Protein AF-V3Z375-F1 (afdb_monomer)

Nearest PDB structures (foldseek):
  8jkq-assembly1_D  TM=9.666E-01  e=2.392E-12  Homo sapiens
  8jkq-assembly1_G  TM=9.431E-01  e=6.831E-12  Homo sapiens
  8jko-assembly1_D  TM=9.294E-01  e=8.221E-12  Homo sapiens
  2o6g-assembly1_H  TM=9.293E-01  e=1.099E-10  Homo sapiens
  2o6g-assembly1_E  TM=9.174E-01  e=7.006E-10  Homo sapiens

pLDDT: mean 92.09, std 6.12, range [54.25, 97.94]

Structure (mmCIF, N/CA/C/O backbone):
data_AF-V3Z375-F1
#
_entry.id   AF-V3Z375-F1
#
loop_
_atom_site.group_PDB
_atom_site.id
_atom_site.type_symbol
_atom_site.label_atom_id
_atom_site.label_alt_id
_atom_site.label_comp_id
_atom_site.label_asym_id
_atom_site.label_entity_id
_atom_site.label_seq_id
_atom_site.pdbx_PDB_ins_code
_atom_site.Cartn_x
_atom_site.Cartn_y
_atom_site.Cartn_z
_atom_site.occupancy
_atom_site.B_iso_or_equiv
_atom_site.auth_seq_id
_atom_site.auth_comp_id
_atom_site.auth_asym_id
_atom_site.auth_atom_id
_atom_site.pdbx_PDB_model_num
ATOM 1 N N . ARG A 1 1 ? 6.947 10.425 -8.676 1.00 83.88 1 ARG A N 1
ATOM 2 C CA . ARG A 1 1 ? 7.118 9.174 -7.877 1.00 83.88 1 ARG A CA 1
ATOM 3 C C . ARG A 1 1 ? 6.989 7.982 -8.827 1.00 83.88 1 ARG A C 1
ATOM 5 O O . ARG A 1 1 ? 6.100 8.026 -9.663 1.00 83.88 1 ARG A O 1
ATOM 12 N N . PHE A 1 2 ? 7.837 6.951 -8.716 1.00 91.38 2 PHE A N 1
ATOM 13 C CA . PHE A 1 2 ? 7.941 5.880 -9.729 1.00 91.38 2 PHE A CA 1
ATOM 14 C C . PHE A 1 2 ? 6.674 5.025 -9.873 1.00 91.38 2 PHE A C 1
ATOM 16 O O . PHE A 1 2 ? 6.179 4.872 -10.980 1.00 91.38 2 PHE A O 1
ATOM 23 N N . ARG A 1 3 ? 6.116 4.504 -8.770 1.00 91.31 3 ARG A N 1
ATOM 24 C CA . ARG A 1 3 ? 4.965 3.587 -8.827 1.00 91.31 3 ARG A CA 1
ATOM 25 C C . ARG A 1 3 ? 3.721 4.201 -9.488 1.00 91.31 3 ARG A C 1
ATOM 27 O O . ARG A 1 3 ? 3.284 3.623 -10.473 1.00 91.31 3 ARG A O 1
ATOM 34 N N . PRO A 1 4 ? 3.195 5.369 -9.058 1.00 93.50 4 PRO A N 1
ATOM 35 C CA . PRO A 1 4 ? 2.045 5.981 -9.732 1.00 93.50 4 PRO A CA 1
ATOM 36 C C . PRO A 1 4 ? 2.300 6.263 -11.216 1.00 93.50 4 PRO A C 1
ATOM 38 O O . PRO A 1 4 ? 1.414 6.079 -12.043 1.00 93.50 4 PRO A O 1
ATOM 41 N N . TRP A 1 5 ? 3.528 6.671 -11.553 1.00 95.88 5 TRP A N 1
ATOM 42 C CA . TRP A 1 5 ? 3.928 6.892 -12.936 1.00 95.88 5 TRP A CA 1
ATOM 43 C C . TRP A 1 5 ? 3.887 5.589 -13.745 1.00 95.88 5 TRP A C 1
ATOM 45 O O . TRP A 1 5 ? 3.260 5.557 -14.797 1.00 95.88 5 TRP A O 1
ATOM 55 N N . LEU A 1 6 ? 4.477 4.500 -13.243 1.00 96.00 6 LEU A N 1
ATOM 56 C CA . LEU A 1 6 ? 4.504 3.225 -13.960 1.00 96.00 6 LEU A CA 1
ATOM 57 C C . LEU A 1 6 ? 3.099 2.621 -14.080 1.00 96.00 6 LEU A C 1
ATOM 59 O O . LEU A 1 6 ? 2.738 2.178 -15.161 1.00 96.00 6 LEU A O 1
ATOM 63 N N . THR A 1 7 ? 2.286 2.677 -13.020 1.00 95.25 7 THR A N 1
ATOM 64 C CA . THR A 1 7 ? 0.869 2.274 -13.057 1.00 95.25 7 THR A CA 1
ATOM 65 C C . THR A 1 7 ? 0.124 2.996 -14.178 1.00 95.25 7 THR A C 1
ATOM 67 O O . THR A 1 7 ? -0.499 2.343 -15.006 1.00 95.25 7 THR A O 1
ATOM 70 N N . ASN A 1 8 ? 0.263 4.322 -14.276 1.00 96.94 8 ASN A N 1
ATOM 71 C CA . ASN A 1 8 ? -0.366 5.094 -15.347 1.00 96.94 8 ASN A CA 1
ATOM 72 C C . ASN A 1 8 ? 0.140 4.697 -16.746 1.00 96.94 8 ASN A C 1
ATOM 74 O O . ASN A 1 8 ? -0.646 4.642 -17.688 1.00 96.94 8 ASN A O 1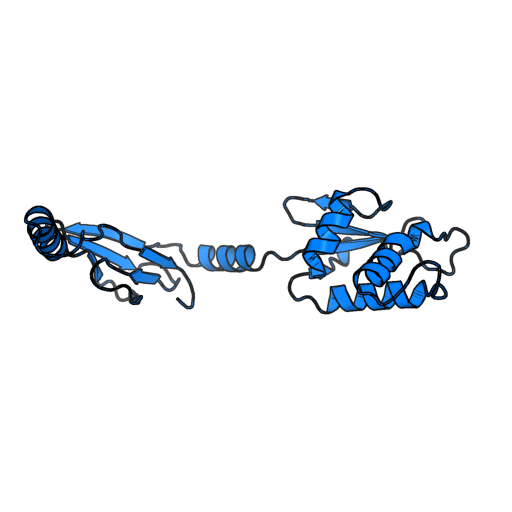
ATOM 78 N N . LYS A 1 9 ? 1.437 4.396 -16.896 1.00 96.94 9 LYS A N 1
ATOM 79 C CA . LYS A 1 9 ? 2.001 3.962 -18.183 1.00 96.94 9 LYS A CA 1
ATOM 80 C C . LYS A 1 9 ? 1.474 2.589 -18.603 1.00 96.94 9 LYS A C 1
ATOM 82 O O . LYS A 1 9 ? 1.122 2.442 -19.769 1.00 96.94 9 LYS A O 1
ATOM 87 N N . ILE A 1 10 ? 1.353 1.642 -17.672 1.00 97.25 10 ILE A N 1
ATOM 88 C CA . ILE A 1 10 ? 0.737 0.331 -17.932 1.00 97.25 10 ILE A CA 1
ATOM 89 C C . ILE A 1 10 ? -0.745 0.515 -18.307 1.00 97.25 10 ILE A C 1
ATOM 91 O O . ILE A 1 10 ? -1.190 -0.012 -19.319 1.00 97.25 10 ILE A O 1
ATOM 95 N N . ASP A 1 11 ? -1.485 1.337 -17.555 1.00 96.81 11 ASP A N 1
ATOM 96 C CA . ASP A 1 11 ? -2.915 1.607 -17.792 1.00 96.81 11 ASP A CA 1
ATOM 97 C C . ASP A 1 11 ? -3.196 2.298 -19.125 1.00 96.81 11 ASP A C 1
ATOM 99 O O . ASP A 1 11 ? -4.277 2.157 -19.687 1.00 96.81 11 ASP A O 1
ATOM 103 N N . SER A 1 12 ? -2.228 3.057 -19.638 1.00 96.00 12 SER A N 1
ATOM 104 C CA . SER A 1 12 ? -2.387 3.769 -20.902 1.00 96.00 12 SER A CA 1
ATOM 105 C C . SER A 1 12 ? -2.426 2.849 -22.124 1.00 96.00 12 SER A C 1
ATOM 107 O O . SER A 1 12 ? -2.855 3.300 -23.183 1.00 96.00 12 SER A O 1
ATOM 109 N N . CYS A 1 13 ? -1.922 1.613 -22.010 1.00 92.69 13 CYS A N 1
ATOM 110 C CA . CYS A 1 13 ? -1.745 0.675 -23.125 1.00 92.69 13 CYS A CA 1
ATOM 111 C C . CYS A 1 13 ? -0.983 1.264 -24.336 1.00 92.69 13 CYS A C 1
ATOM 113 O O . CYS A 1 13 ? -1.105 0.771 -25.453 1.00 92.69 13 CYS A O 1
ATOM 115 N N . ARG A 1 14 ? -0.188 2.331 -24.142 1.00 92.56 14 ARG A N 1
ATOM 116 C CA . ARG A 1 14 ? 0.549 3.026 -25.221 1.00 92.56 14 ARG A CA 1
ATOM 117 C C . ARG A 1 14 ? 1.921 2.429 -25.524 1.00 92.56 14 ARG A C 1
ATOM 119 O O . ARG A 1 14 ? 2.570 2.848 -26.477 1.00 92.56 14 ARG A O 1
ATOM 126 N N . PHE A 1 15 ? 2.391 1.509 -24.690 1.00 93.44 15 PHE A N 1
ATOM 127 C CA . PHE A 1 15 ? 3.726 0.929 -24.783 1.00 93.44 15 PHE A CA 1
ATOM 128 C C . PHE A 1 15 ? 3.574 -0.561 -25.091 1.00 93.44 15 PHE A C 1
ATOM 130 O O . PHE A 1 15 ? 3.170 -1.303 -24.194 1.00 93.44 15 PHE A O 1
ATOM 137 N N . PRO A 1 16 ? 3.866 -1.005 -26.328 1.00 92.19 16 PRO A N 1
ATOM 138 C CA . PRO A 1 16 ? 3.700 -2.400 -26.720 1.00 92.19 16 PRO A CA 1
ATOM 139 C C . PRO A 1 16 ? 4.382 -3.357 -25.738 1.00 92.19 16 PRO A C 1
ATOM 141 O O . PRO A 1 16 ? 5.547 -3.164 -25.388 1.00 92.19 16 PRO A O 1
ATOM 144 N N . GLY A 1 17 ? 3.634 -4.352 -25.258 1.00 93.38 17 GLY A N 1
ATOM 145 C CA . GLY A 1 17 ? 4.093 -5.364 -24.305 1.00 93.38 17 GLY A CA 1
ATOM 146 C C . GLY A 1 17 ? 4.270 -4.893 -22.855 1.00 93.38 17 GLY A C 1
ATOM 147 O O . GLY A 1 17 ? 4.623 -5.712 -22.007 1.00 93.38 17 GLY A O 1
ATOM 148 N N . VAL A 1 18 ? 4.036 -3.613 -22.534 1.00 96.88 18 VAL A N 1
ATOM 149 C CA . VAL A 1 18 ? 3.931 -3.135 -21.144 1.00 96.88 18 VAL A CA 1
ATOM 150 C C . VAL A 1 18 ? 2.469 -3.190 -20.720 1.00 96.88 18 VAL A C 1
ATOM 152 O O . VAL A 1 18 ? 1.681 -2.309 -21.056 1.00 96.88 18 VAL A O 1
ATOM 155 N N . GLU A 1 19 ? 2.109 -4.208 -19.951 1.00 97.25 19 GLU A N 1
ATOM 156 C CA . GLU A 1 19 ? 0.707 -4.495 -19.638 1.00 97.25 19 GLU A CA 1
ATOM 157 C C . GLU A 1 19 ? 0.546 -5.255 -18.320 1.00 97.25 19 GLU A C 1
ATOM 159 O O . GLU A 1 19 ? 1.496 -5.843 -17.787 1.00 97.25 19 GLU A O 1
ATOM 164 N N . TRP A 1 20 ? -0.683 -5.258 -17.804 1.00 97.62 20 TRP A N 1
ATOM 165 C CA . TRP A 1 20 ? -1.078 -6.121 -16.698 1.00 97.62 20 TRP A CA 1
ATOM 166 C C . TRP A 1 20 ? -1.198 -7.565 -17.175 1.00 97.62 20 TRP A C 1
ATOM 168 O O . TRP A 1 20 ? -1.894 -7.839 -18.144 1.00 97.62 20 TRP A O 1
ATOM 178 N N . ILE A 1 21 ? -0.561 -8.483 -16.451 1.00 97.19 21 ILE A N 1
ATOM 179 C CA . ILE A 1 21 ? -0.833 -9.922 -16.565 1.00 97.19 21 ILE A CA 1
ATOM 180 C C . ILE A 1 21 ? -2.043 -10.274 -15.696 1.00 97.19 21 ILE A C 1
ATOM 182 O O . ILE A 1 21 ? -2.897 -11.051 -16.100 1.00 97.19 21 ILE A O 1
ATOM 186 N N . ASP A 1 22 ? -2.102 -9.703 -14.491 1.00 95.25 22 ASP A N 1
ATOM 187 C CA . ASP A 1 22 ? -3.192 -9.901 -13.541 1.00 95.25 22 ASP A CA 1
ATOM 188 C C . ASP A 1 22 ? -3.375 -8.609 -12.740 1.00 95.25 22 ASP A C 1
ATOM 190 O O . ASP A 1 22 ? -2.501 -8.208 -11.959 1.00 95.25 22 ASP A O 1
ATOM 194 N N . ARG A 1 23 ? -4.497 -7.922 -12.970 1.00 91.69 23 ARG A N 1
ATOM 195 C CA . ARG A 1 23 ? -4.763 -6.625 -12.344 1.00 91.69 23 ARG A CA 1
ATOM 196 C C . ARG A 1 23 ? -5.054 -6.760 -10.850 1.00 91.69 23 ARG A C 1
ATOM 198 O O . ARG A 1 23 ? -4.606 -5.910 -10.079 1.00 91.69 23 ARG A O 1
ATOM 205 N N . ASP A 1 24 ? -5.708 -7.839 -10.437 1.00 87.81 24 ASP A N 1
ATOM 206 C CA . ASP A 1 24 ? -6.100 -8.080 -9.046 1.00 87.81 24 ASP A CA 1
ATOM 207 C C . ASP A 1 24 ? -4.879 -8.422 -8.187 1.00 87.81 24 ASP A C 1
ATOM 209 O O . ASP A 1 24 ? -4.689 -7.900 -7.082 1.00 87.81 24 ASP A O 1
ATOM 213 N N . LEU A 1 25 ? -3.965 -9.226 -8.733 1.00 89.69 25 LEU A N 1
ATOM 214 C CA . LEU A 1 25 ? -2.691 -9.554 -8.094 1.00 89.69 25 LEU A CA 1
ATOM 215 C C . LEU A 1 25 ? -1.611 -8.481 -8.292 1.00 89.69 25 LEU A C 1
ATOM 217 O O . LEU A 1 25 ? -0.508 -8.626 -7.752 1.00 89.69 25 LEU A O 1
ATOM 221 N N . ASN A 1 26 ? -1.925 -7.398 -9.011 1.00 93.94 26 ASN A N 1
ATOM 222 C CA . ASN A 1 26 ? -1.007 -6.326 -9.393 1.00 93.94 26 ASN A CA 1
ATOM 223 C C . ASN A 1 26 ? 0.269 -6.839 -10.090 1.00 93.94 26 ASN A C 1
ATOM 225 O O . ASN A 1 26 ? 1.374 -6.353 -9.819 1.00 93.94 26 ASN A O 1
ATOM 229 N N . ILE A 1 27 ? 0.119 -7.837 -10.960 1.00 96.44 27 ILE A N 1
ATOM 230 C CA . ILE A 1 27 ? 1.200 -8.442 -11.739 1.00 96.44 27 ILE A CA 1
ATOM 231 C C . ILE A 1 27 ? 1.197 -7.833 -13.137 1.00 96.44 27 ILE A C 1
ATOM 233 O O . ILE A 1 27 ? 0.168 -7.789 -13.807 1.00 96.44 27 ILE A O 1
ATOM 237 N N . PHE A 1 28 ? 2.359 -7.391 -13.595 1.00 97.62 28 PHE A N 1
ATOM 238 C CA . PHE A 1 28 ? 2.543 -6.760 -14.897 1.00 97.62 28 PHE A CA 1
ATOM 239 C C . PHE A 1 28 ? 3.850 -7.223 -15.537 1.00 97.62 28 PHE A C 1
ATOM 241 O O . PHE A 1 28 ? 4.751 -7.716 -14.852 1.00 97.62 28 PHE A O 1
ATOM 248 N N . ARG A 1 29 ? 3.965 -7.054 -16.854 1.00 97.62 29 ARG A N 1
ATOM 249 C CA . ARG A 1 29 ? 5.193 -7.334 -17.605 1.00 97.62 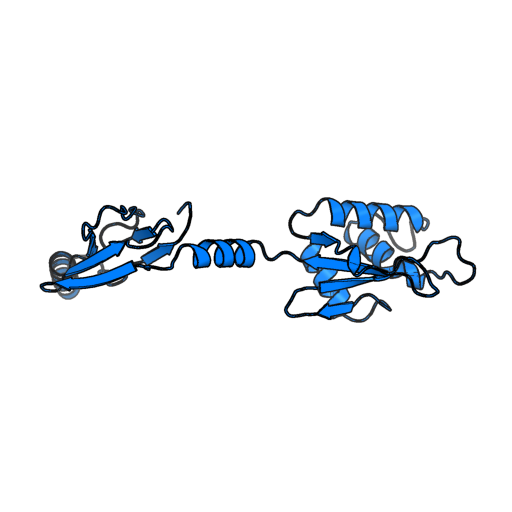29 ARG A CA 1
ATOM 250 C C . ARG A 1 29 ? 5.759 -6.083 -18.261 1.00 97.62 29 ARG A C 1
ATOM 252 O O . ARG A 1 29 ? 5.042 -5.120 -18.515 1.00 97.62 29 ARG A O 1
ATOM 259 N N . ILE A 1 30 ? 7.066 -6.105 -18.508 1.00 97.25 30 ILE A N 1
ATOM 260 C CA . ILE A 1 30 ? 7.793 -5.068 -19.244 1.00 97.25 30 ILE A CA 1
ATOM 261 C C . ILE A 1 30 ? 8.701 -5.755 -20.274 1.00 97.25 30 ILE A C 1
ATOM 263 O O . ILE A 1 30 ? 9.487 -6.624 -19.875 1.00 97.25 30 ILE A O 1
ATOM 267 N N . PRO A 1 31 ? 8.669 -5.360 -21.561 1.00 95.94 31 PRO A N 1
ATOM 268 C CA . PRO A 1 31 ? 9.590 -5.873 -22.567 1.00 95.94 31 PRO A CA 1
ATOM 269 C C . PRO A 1 31 ? 11.043 -5.602 -22.179 1.00 95.94 31 PRO A C 1
ATOM 271 O O . PRO A 1 31 ? 11.393 -4.530 -21.681 1.00 95.94 31 PRO A O 1
ATOM 274 N N . TRP A 1 32 ? 11.917 -6.575 -22.416 1.00 95.19 32 TRP A N 1
ATOM 275 C CA . TRP A 1 32 ? 13.312 -6.531 -21.986 1.00 95.19 32 TRP A CA 1
ATOM 276 C C . TRP A 1 32 ? 14.322 -6.788 -23.107 1.00 95.19 32 TRP A C 1
ATOM 278 O O . TRP A 1 32 ? 15.462 -7.168 -22.828 1.00 95.19 32 TRP A O 1
ATOM 288 N N . LYS A 1 33 ? 13.953 -6.489 -24.359 1.00 93.81 33 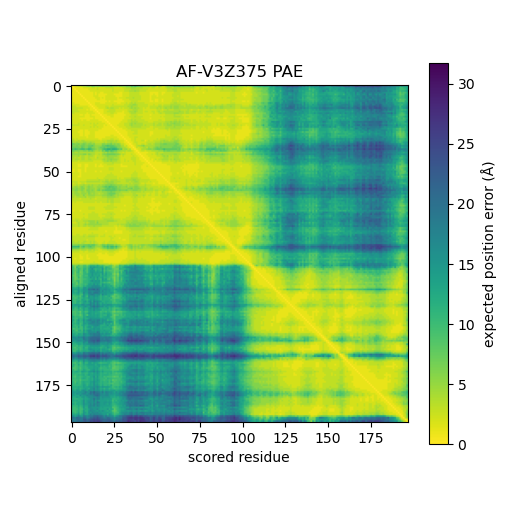LYS A N 1
ATOM 289 C CA . LYS A 1 33 ? 14.785 -6.700 -25.557 1.00 93.81 33 LYS A CA 1
ATOM 290 C C . LYS A 1 33 ? 16.188 -6.099 -25.430 1.00 93.81 33 LYS A C 1
ATOM 292 O O . LYS A 1 33 ? 16.378 -5.013 -24.868 1.00 93.81 33 LYS A O 1
ATOM 297 N N . HIS A 1 34 ? 17.187 -6.840 -25.901 1.00 89.69 34 HIS A N 1
ATOM 298 C CA . HIS A 1 34 ? 18.581 -6.401 -25.923 1.00 89.69 34 HIS A CA 1
ATOM 299 C C . HIS A 1 34 ? 18.816 -5.466 -27.112 1.00 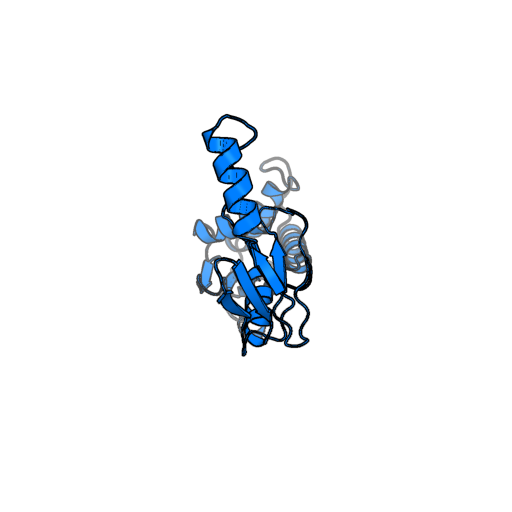89.69 34 HIS A C 1
ATOM 301 O O . HIS A 1 34 ? 18.394 -5.772 -28.220 1.00 89.69 34 HIS A O 1
ATOM 307 N N . GLY A 1 35 ? 19.515 -4.349 -26.877 1.00 87.38 35 GLY A N 1
ATOM 308 C CA . GLY A 1 35 ? 19.785 -3.333 -27.906 1.00 87.38 35 GLY A CA 1
ATOM 309 C C . GLY A 1 35 ? 20.675 -3.802 -29.059 1.00 87.38 35 GLY A C 1
ATOM 310 O O . GLY A 1 35 ? 20.727 -3.137 -30.079 1.00 87.38 35 GLY A O 1
ATOM 311 N N . GLY A 1 36 ? 21.372 -4.931 -28.897 1.00 86.19 36 GLY A N 1
ATOM 312 C CA . GLY A 1 36 ? 22.208 -5.527 -29.942 1.00 86.19 36 GLY A CA 1
ATOM 313 C C . GLY A 1 36 ? 21.490 -6.532 -30.848 1.00 86.19 36 GLY A C 1
ATOM 314 O O . GLY A 1 36 ? 22.145 -7.110 -31.706 1.00 86.19 36 GLY A O 1
ATOM 315 N N . LYS A 1 37 ? 20.187 -6.798 -30.655 1.00 85.81 37 LYS A N 1
ATOM 316 C CA . LYS A 1 37 ? 19.433 -7.680 -31.563 1.00 85.81 37 LYS A CA 1
ATOM 317 C C . LYS A 1 37 ? 19.134 -6.959 -32.885 1.00 85.81 37 LYS A C 1
ATOM 319 O O . LYS A 1 37 ? 18.838 -5.769 -32.874 1.00 85.81 37 LYS A O 1
ATOM 324 N N . GLN A 1 38 ? 19.172 -7.688 -34.004 1.00 85.56 38 GLN A N 1
ATOM 325 C CA . GLN A 1 38 ? 18.947 -7.141 -35.352 1.00 85.56 38 GLN A CA 1
ATOM 326 C C . GLN A 1 38 ? 17.551 -6.519 -35.524 1.00 85.56 38 GLN A C 1
ATOM 328 O O . GLN A 1 38 ? 17.388 -5.545 -36.249 1.00 85.56 38 GLN A O 1
ATOM 333 N N . ASP A 1 39 ? 16.556 -7.061 -34.830 1.00 88.06 39 ASP A N 1
ATOM 334 C CA . ASP A 1 39 ? 15.156 -6.635 -34.844 1.00 88.06 39 ASP A CA 1
ATOM 335 C C . ASP A 1 39 ? 14.812 -5.677 -33.683 1.00 88.06 39 ASP A C 1
ATOM 337 O O . ASP A 1 39 ? 13.655 -5.561 -33.256 1.00 88.06 39 ASP A O 1
ATOM 341 N N . TRP A 1 40 ? 15.824 -5.029 -33.103 1.00 91.25 40 TRP A N 1
ATOM 342 C CA . TRP A 1 40 ? 15.625 -3.997 -32.096 1.00 91.25 40 TRP A CA 1
ATOM 343 C C . TRP A 1 40 ? 15.196 -2.677 -32.744 1.00 91.25 40 TRP A C 1
ATOM 345 O O . TRP A 1 40 ? 15.742 -2.248 -33.757 1.00 91.25 40 TRP A O 1
ATOM 355 N N . SER A 1 41 ? 14.248 -1.992 -32.109 1.00 90.50 41 SER A N 1
ATOM 356 C CA . SER A 1 41 ? 13.821 -0.642 -32.471 1.00 90.50 41 SER A CA 1
ATOM 357 C C . SER A 1 41 ? 13.657 0.242 -31.233 1.00 90.50 41 SER A C 1
ATOM 359 O O . SER A 1 41 ? 13.551 -0.235 -30.097 1.00 90.50 41 SER A O 1
ATOM 361 N N . GLU A 1 42 ? 13.556 1.556 -31.448 1.00 89.62 42 GLU A N 1
ATOM 362 C CA . GLU A 1 42 ? 13.306 2.524 -30.373 1.00 89.62 42 GLU A CA 1
ATOM 363 C C . GLU A 1 42 ? 12.023 2.224 -29.582 1.00 89.62 42 GLU A C 1
ATOM 365 O O . GLU A 1 42 ? 11.960 2.484 -28.376 1.00 89.62 42 GLU A O 1
ATOM 370 N N . GLN A 1 43 ? 11.018 1.615 -30.227 1.00 89.06 43 GLN A N 1
ATOM 371 C CA . GLN A 1 43 ? 9.764 1.223 -29.580 1.00 89.06 43 GLN A CA 1
ATOM 372 C C . GLN A 1 43 ? 10.007 0.266 -28.408 1.00 89.06 43 GLN A C 1
ATOM 374 O O . GLN A 1 43 ? 9.365 0.397 -27.366 1.00 89.06 43 GLN A O 1
ATOM 379 N N . ASN A 1 44 ? 11.005 -0.622 -28.513 1.00 89.38 44 ASN A N 1
ATOM 380 C CA . ASN A 1 44 ? 11.357 -1.559 -27.442 1.00 89.38 44 ASN A CA 1
ATOM 381 C C . ASN A 1 44 ? 11.905 -0.868 -26.186 1.00 89.38 44 ASN A C 1
ATOM 383 O O . ASN A 1 44 ? 12.003 -1.495 -25.132 1.00 89.38 44 ASN A O 1
ATOM 387 N N . SER A 1 45 ? 12.297 0.403 -26.292 1.00 92.69 45 SER A N 1
ATOM 388 C CA . SER A 1 45 ? 12.927 1.158 -25.208 1.00 92.69 45 SER A CA 1
ATOM 389 C C . SER A 1 45 ? 12.149 2.413 -24.808 1.00 92.69 45 SER A C 1
ATOM 391 O O . SER A 1 45 ? 12.603 3.177 -23.950 1.00 92.69 45 SER A O 1
ATOM 393 N N . LEU A 1 46 ? 10.965 2.626 -25.390 1.00 94.25 46 LEU A N 1
ATOM 394 C CA . LEU A 1 46 ? 10.200 3.859 -25.237 1.00 94.25 46 LEU A CA 1
ATOM 395 C C . LEU A 1 46 ? 9.813 4.135 -23.777 1.00 94.25 46 LEU A C 1
ATOM 397 O O . LEU A 1 46 ? 9.951 5.263 -23.312 1.00 94.25 46 LEU A O 1
ATOM 401 N N . ILE A 1 47 ? 9.425 3.112 -23.009 1.00 96.19 47 ILE A N 1
ATOM 402 C CA . ILE A 1 47 ? 9.094 3.302 -21.589 1.00 96.19 47 ILE A CA 1
ATOM 403 C C . ILE A 1 47 ? 10.304 3.735 -20.743 1.00 96.19 47 ILE A C 1
ATOM 405 O O . ILE A 1 47 ? 10.160 4.501 -19.788 1.00 96.19 47 ILE A O 1
ATOM 409 N N . PHE A 1 48 ? 11.515 3.303 -21.110 1.00 96.75 48 PHE A N 1
ATOM 410 C CA . PHE A 1 48 ? 12.740 3.722 -20.428 1.00 96.75 48 PHE A CA 1
ATOM 411 C C . PHE A 1 48 ? 13.063 5.188 -20.731 1.00 96.75 48 PHE A C 1
ATOM 413 O O . PHE A 1 48 ? 13.421 5.937 -19.819 1.00 96.75 48 PHE A O 1
ATOM 420 N N . LYS A 1 49 ? 12.873 5.614 -21.987 1.00 95.88 49 LYS A N 1
ATOM 421 C CA . LYS A 1 49 ? 12.975 7.021 -22.399 1.00 95.88 49 LYS A CA 1
ATOM 422 C C . LYS A 1 49 ? 11.964 7.894 -21.656 1.00 95.88 49 LYS A C 1
ATOM 424 O O . LYS A 1 49 ? 12.344 8.912 -21.089 1.00 95.88 49 LYS A O 1
ATOM 429 N N . GLU A 1 50 ? 10.704 7.473 -21.582 1.00 96.81 50 GLU A N 1
ATOM 430 C CA . GLU A 1 50 ? 9.652 8.200 -20.859 1.00 96.81 50 GLU A CA 1
ATOM 431 C C . GLU A 1 50 ? 9.982 8.392 -19.376 1.00 96.81 50 GLU A C 1
ATOM 433 O O . GLU A 1 50 ? 9.693 9.442 -18.801 1.00 96.81 50 GLU A O 1
ATOM 438 N N . TRP A 1 51 ? 10.617 7.402 -18.743 1.00 96.44 51 TRP A N 1
ATOM 439 C CA . TRP A 1 51 ? 11.090 7.545 -17.368 1.00 96.44 51 TRP A CA 1
ATOM 440 C C . TRP A 1 51 ? 12.222 8.574 -17.251 1.00 96.44 51 TRP A C 1
ATOM 442 O O . TRP A 1 51 ? 12.253 9.370 -16.307 1.00 96.44 51 TRP A O 1
ATOM 452 N N . ALA A 1 52 ? 13.145 8.596 -18.215 1.00 96.62 52 ALA A N 1
ATOM 453 C CA . ALA A 1 52 ? 14.219 9.585 -18.258 1.00 96.62 52 ALA A CA 1
ATOM 454 C C . ALA A 1 52 ? 13.674 11.013 -18.429 1.00 96.62 52 ALA A C 1
ATOM 456 O O . ALA A 1 52 ? 14.113 11.913 -17.712 1.00 96.62 52 ALA A O 1
ATOM 457 N N . VAL A 1 53 ? 12.665 11.202 -19.288 1.00 96.00 53 VAL A N 1
ATOM 458 C CA . VAL A 1 53 ? 11.944 12.481 -19.433 1.00 96.00 53 VAL A CA 1
ATOM 459 C C . VAL A 1 53 ? 11.239 12.854 -18.129 1.00 96.00 53 VAL A C 1
ATOM 461 O O . VAL A 1 53 ? 11.442 13.946 -17.609 1.00 96.00 53 VAL A O 1
ATOM 464 N N . HIS A 1 54 ? 10.463 11.934 -17.544 1.00 95.31 54 HIS A N 1
ATOM 465 C CA . HIS A 1 54 ? 9.702 12.194 -16.316 1.00 95.31 54 HIS A CA 1
ATOM 466 C C . HIS A 1 54 ? 10.589 12.584 -15.125 1.00 95.31 54 HIS A C 1
ATOM 468 O O . HIS A 1 54 ? 10.166 13.333 -14.248 1.00 95.31 54 HIS A O 1
ATOM 474 N N . THR A 1 55 ? 11.820 12.075 -15.078 1.00 94.88 55 THR A N 1
ATOM 475 C CA . THR A 1 55 ? 12.795 12.406 -14.027 1.00 94.88 55 THR A CA 1
ATOM 476 C C . THR A 1 55 ? 13.652 13.632 -14.338 1.00 94.88 55 THR A C 1
ATOM 478 O O . THR A 1 55 ? 14.534 13.957 -13.544 1.00 94.88 55 THR A O 1
ATOM 481 N N . GLY A 1 56 ? 13.433 14.294 -15.479 1.00 94.12 56 GLY A N 1
ATOM 482 C CA . GLY A 1 56 ? 14.233 15.436 -15.929 1.00 94.12 56 GLY A CA 1
ATOM 483 C C . GLY A 1 56 ? 15.672 15.073 -16.309 1.00 94.12 56 GLY A C 1
ATOM 484 O O . GLY A 1 56 ? 16.528 15.945 -16.396 1.00 94.12 56 GLY A O 1
ATOM 485 N N . ARG A 1 57 ? 15.967 13.782 -16.511 1.00 93.50 57 ARG A N 1
ATOM 486 C CA . ARG A 1 57 ? 17.300 13.274 -16.880 1.00 93.50 57 ARG A CA 1
ATOM 487 C C . ARG A 1 57 ? 17.533 13.240 -18.390 1.00 93.50 57 ARG A C 1
ATOM 489 O O . ARG A 1 57 ? 18.625 12.871 -18.812 1.00 93.50 57 ARG A O 1
ATOM 496 N N . PHE A 1 58 ? 16.517 13.577 -19.178 1.00 96.38 58 PHE A N 1
ATOM 497 C CA . PHE A 1 58 ? 16.590 13.685 -20.628 1.00 96.38 58 PHE A CA 1
ATOM 498 C C . PHE A 1 58 ? 15.621 14.760 -21.128 1.00 96.38 58 PHE A C 1
ATOM 500 O O . PHE A 1 58 ? 14.435 14.727 -20.794 1.00 96.38 58 PHE A O 1
ATOM 507 N N . ARG A 1 59 ? 16.120 15.688 -21.947 1.00 93.31 59 ARG A N 1
ATOM 508 C CA . ARG A 1 59 ? 15.350 16.733 -22.629 1.00 93.31 59 ARG A CA 1
ATOM 509 C C . ARG A 1 59 ? 15.259 16.411 -24.115 1.00 93.31 59 ARG A C 1
ATOM 511 O O . ARG A 1 59 ? 16.265 16.374 -24.826 1.00 93.31 59 ARG A O 1
ATOM 518 N N . GLN A 1 60 ? 14.037 16.186 -24.586 1.00 90.94 60 GLN A N 1
ATOM 519 C CA . GLN A 1 60 ? 13.779 15.845 -25.980 1.00 90.94 60 GLN A CA 1
ATOM 520 C C . GLN A 1 60 ? 14.182 16.996 -26.911 1.00 90.94 60 GLN A C 1
ATOM 522 O O . GLN A 1 60 ? 13.866 18.150 -26.644 1.00 90.94 60 GLN A O 1
ATOM 527 N N . GLY A 1 61 ? 14.894 16.669 -27.992 1.00 90.31 61 GLY A N 1
ATOM 528 C CA . GLY A 1 61 ? 15.390 17.651 -28.962 1.00 90.31 61 GLY A CA 1
ATOM 529 C C . GLY A 1 61 ? 16.640 18.420 -28.519 1.00 90.31 61 GLY A C 1
ATOM 530 O O . GLY A 1 61 ? 17.186 19.165 -29.323 1.00 90.31 61 GLY A O 1
ATOM 531 N N . VAL A 1 62 ? 17.112 18.226 -27.280 1.00 94.06 62 VAL A N 1
ATOM 532 C CA . VAL A 1 62 ? 18.312 18.891 -26.744 1.00 94.06 62 VAL A CA 1
ATOM 533 C C . VAL A 1 62 ? 19.418 17.880 -26.464 1.00 94.06 62 VAL A C 1
ATOM 535 O O . VAL A 1 62 ? 20.542 18.039 -26.930 1.00 94.06 62 VAL A O 1
ATOM 538 N N . ASP A 1 63 ? 19.108 16.831 -25.703 1.00 94.38 63 ASP A N 1
ATOM 539 C CA . ASP A 1 63 ? 20.103 15.849 -25.282 1.00 94.38 63 ASP A CA 1
ATOM 540 C C . ASP A 1 63 ? 20.205 14.695 -26.304 1.00 94.38 63 ASP A C 1
ATOM 542 O O . ASP A 1 63 ? 19.232 14.335 -26.973 1.00 94.38 63 ASP A O 1
ATOM 546 N N . LYS A 1 64 ? 21.382 14.062 -26.404 1.00 94.25 64 LYS A N 1
ATOM 547 C CA . LYS A 1 64 ? 21.577 12.845 -27.212 1.00 94.25 64 LYS A CA 1
ATOM 548 C C . LYS A 1 64 ? 20.926 11.636 -26.530 1.00 94.25 64 LYS A C 1
ATOM 550 O O . LYS A 1 64 ? 20.993 11.494 -25.309 1.00 94.25 64 LYS A O 1
ATOM 555 N N . ALA A 1 65 ? 20.320 10.746 -27.317 1.00 93.56 65 ALA A N 1
ATOM 556 C CA . ALA A 1 65 ? 19.681 9.543 -26.791 1.00 93.56 65 ALA A CA 1
ATOM 557 C C . ALA A 1 65 ? 20.687 8.568 -26.143 1.00 93.56 65 ALA A C 1
ATOM 559 O O . ALA A 1 65 ? 21.738 8.277 -26.713 1.00 93.56 65 ALA A O 1
ATOM 560 N N . ASP A 1 66 ? 20.323 8.033 -24.973 1.00 93.81 66 ASP A N 1
ATOM 561 C CA . ASP A 1 66 ? 21.100 7.069 -24.177 1.00 93.81 66 ASP A CA 1
ATOM 562 C C . ASP A 1 66 ? 20.216 5.861 -23.816 1.00 93.81 66 ASP A C 1
ATOM 564 O O . ASP A 1 66 ? 19.815 5.655 -22.666 1.00 93.81 66 ASP A O 1
ATOM 568 N N . TRP A 1 67 ? 19.863 5.061 -24.826 1.00 94.06 67 TRP A N 1
ATOM 569 C CA . TRP A 1 67 ? 18.972 3.907 -24.659 1.00 94.06 67 TRP A CA 1
ATOM 570 C C . 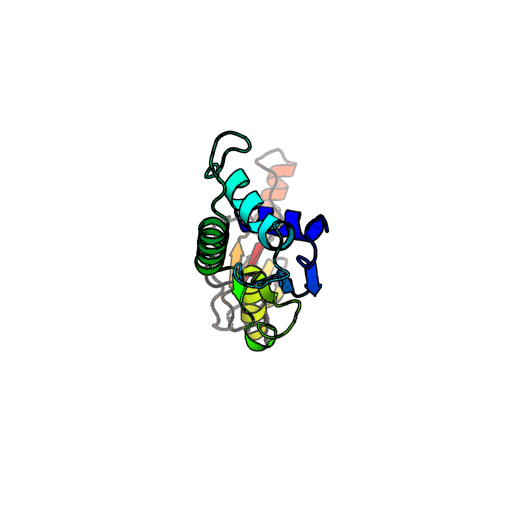TRP A 1 67 ? 19.454 2.901 -23.593 1.00 94.06 67 TRP A C 1
ATOM 572 O O . TRP A 1 67 ? 18.650 2.527 -22.725 1.00 94.06 67 TRP A O 1
ATOM 582 N N . PRO A 1 68 ? 20.739 2.479 -23.569 1.00 93.00 68 PRO A N 1
ATOM 583 C CA . PRO A 1 68 ? 21.229 1.539 -22.561 1.00 93.00 68 PRO A CA 1
ATOM 584 C C . PRO A 1 68 ? 21.233 2.136 -21.148 1.00 93.00 68 PRO A C 1
ATOM 586 O O . PRO A 1 68 ? 20.872 1.457 -20.175 1.00 93.00 68 PRO A O 1
ATOM 589 N N . GLY A 1 69 ? 21.605 3.412 -21.010 1.00 94.31 69 GLY A N 1
ATOM 590 C CA . GLY A 1 69 ? 21.629 4.083 -19.719 1.00 94.31 69 GLY A CA 1
ATOM 591 C C . GLY A 1 69 ? 20.230 4.339 -19.167 1.00 94.31 69 GLY A C 1
ATOM 592 O O . GLY A 1 69 ? 20.016 4.182 -17.962 1.00 94.31 69 GLY A O 1
ATOM 593 N N . TRP A 1 70 ? 19.237 4.656 -20.004 1.00 96.31 70 TRP A N 1
ATOM 594 C CA . TRP A 1 70 ? 17.841 4.769 -19.562 1.00 96.31 70 TRP A CA 1
ATOM 595 C C . TRP A 1 70 ? 17.294 3.435 -19.049 1.00 96.31 70 TRP A C 1
ATOM 597 O O . TRP A 1 70 ? 16.744 3.396 -17.944 1.00 96.31 70 TRP A O 1
ATOM 607 N N . LYS A 1 71 ? 17.523 2.328 -19.773 1.00 95.12 71 LYS A N 1
ATOM 608 C CA . LYS A 1 71 ? 17.139 0.974 -19.325 1.00 95.12 71 LYS A CA 1
ATOM 609 C C . LYS A 1 71 ? 17.793 0.618 -17.986 1.00 95.12 71 LYS A C 1
ATOM 611 O O . LYS A 1 71 ? 17.137 0.103 -17.079 1.00 95.12 71 LYS A O 1
ATOM 616 N N . THR A 1 72 ? 19.073 0.955 -17.821 1.00 94.75 72 THR A N 1
ATOM 617 C CA . THR A 1 72 ? 19.816 0.727 -16.572 1.00 94.75 72 THR A CA 1
ATOM 618 C C . THR A 1 72 ? 19.232 1.518 -15.403 1.00 94.75 72 THR A C 1
ATOM 620 O O . THR A 1 72 ? 18.962 0.947 -14.346 1.00 94.75 72 THR A O 1
ATOM 623 N N . ARG A 1 73 ? 18.983 2.820 -15.583 1.00 94.88 73 ARG A N 1
ATOM 624 C CA . ARG A 1 73 ? 18.397 3.680 -14.540 1.00 94.88 73 ARG A CA 1
ATOM 625 C C . ARG A 1 73 ? 16.991 3.225 -14.154 1.00 94.88 73 ARG A C 1
ATOM 627 O O . ARG A 1 73 ? 16.670 3.212 -12.968 1.00 94.88 73 ARG A O 1
ATOM 634 N N . PHE A 1 74 ? 16.186 2.811 -15.130 1.00 96.44 74 PHE A N 1
ATOM 635 C CA . PHE A 1 74 ? 14.854 2.257 -14.901 1.00 96.44 74 PHE A CA 1
ATOM 636 C C . PHE A 1 74 ? 14.905 0.985 -14.045 1.00 96.44 74 PHE A C 1
ATOM 638 O O . PHE A 1 74 ? 14.238 0.904 -13.015 1.00 96.44 74 PHE A O 1
ATOM 645 N N . ARG A 1 75 ? 15.765 0.023 -14.408 1.00 95.19 75 ARG A N 1
ATOM 646 C CA . ARG A 1 75 ? 15.994 -1.198 -13.619 1.00 95.19 75 ARG A CA 1
ATOM 647 C C . ARG A 1 75 ? 16.419 -0.873 -12.187 1.00 95.19 75 ARG A C 1
ATOM 649 O O . ARG A 1 75 ? 15.882 -1.437 -11.239 1.00 95.19 75 ARG A O 1
ATOM 656 N N . CYS A 1 76 ? 17.364 0.052 -12.019 1.00 94.00 76 CYS A N 1
ATOM 657 C CA . CYS A 1 76 ? 17.812 0.483 -10.697 1.00 94.00 76 CYS A CA 1
ATOM 658 C C . CYS A 1 76 ? 16.685 1.137 -9.884 1.00 94.00 76 CYS A C 1
ATOM 660 O O . CYS A 1 76 ? 16.625 0.927 -8.677 1.00 94.00 76 CYS A O 1
ATOM 662 N N . ALA A 1 77 ? 15.795 1.909 -10.517 1.00 93.06 77 ALA A N 1
ATOM 663 C CA . ALA A 1 77 ? 14.635 2.490 -9.848 1.00 93.06 77 ALA A CA 1
ATOM 664 C C . ALA A 1 77 ? 13.669 1.403 -9.352 1.00 93.06 77 ALA A C 1
ATOM 666 O O . ALA A 1 77 ? 13.282 1.448 -8.189 1.00 93.06 77 ALA A O 1
ATOM 667 N N . MET A 1 78 ? 13.357 0.396 -10.178 1.00 93.50 78 MET A N 1
ATOM 668 C CA . MET A 1 78 ? 12.527 -0.743 -9.759 1.00 93.50 78 MET A CA 1
ATOM 669 C C . MET A 1 78 ? 13.150 -1.513 -8.592 1.00 93.50 78 MET A C 1
ATOM 671 O O . MET A 1 78 ? 12.484 -1.743 -7.590 1.00 93.50 78 MET A O 1
ATOM 675 N N . ASN A 1 79 ? 14.441 -1.845 -8.681 1.00 90.19 79 ASN A N 1
ATOM 676 C CA . ASN A 1 79 ? 15.127 -2.653 -7.667 1.00 90.19 79 ASN A CA 1
ATOM 677 C C . ASN A 1 79 ? 15.281 -1.945 -6.311 1.00 90.19 79 ASN A C 1
ATOM 679 O O . ASN A 1 79 ? 15.490 -2.605 -5.298 1.00 90.19 79 ASN A O 1
ATOM 683 N N . LYS A 1 80 ? 15.217 -0.609 -6.279 1.00 89.31 80 LYS A N 1
ATOM 684 C CA . LYS A 1 80 ? 15.297 0.177 -5.037 1.00 89.31 80 LYS A CA 1
ATOM 685 C C . LYS A 1 80 ? 13.961 0.277 -4.299 1.00 89.31 80 LYS A C 1
ATOM 687 O O . LYS A 1 80 ? 13.946 0.719 -3.152 1.00 89.31 80 LYS A O 1
ATOM 692 N N . LEU A 1 81 ? 12.846 -0.065 -4.943 1.00 89.12 81 LEU A N 1
ATOM 693 C CA . LEU A 1 81 ? 11.519 0.132 -4.375 1.00 89.12 81 LEU A CA 1
ATOM 694 C C . LEU A 1 81 ? 11.094 -1.099 -3.564 1.00 89.12 81 LEU A C 1
ATOM 696 O O . LEU A 1 81 ? 10.951 -2.178 -4.131 1.00 89.12 81 LEU A O 1
ATOM 700 N N . PRO A 1 82 ? 10.838 -0.960 -2.248 1.00 86.19 82 PRO A N 1
ATOM 701 C CA . PRO A 1 82 ? 10.476 -2.091 -1.390 1.00 86.19 82 PRO A CA 1
ATOM 702 C C . PRO A 1 82 ? 9.069 -2.635 -1.673 1.00 86.19 82 PRO A C 1
ATOM 704 O O . PRO A 1 82 ? 8.635 -3.596 -1.043 1.00 86.19 82 PRO A O 1
ATOM 707 N N . ASP A 1 83 ? 8.312 -1.972 -2.543 1.00 89.19 83 ASP A N 1
ATOM 708 C CA . ASP A 1 83 ? 6.954 -2.313 -2.934 1.00 89.19 83 ASP A CA 1
ATOM 709 C C . ASP A 1 83 ? 6.856 -2.787 -4.395 1.00 89.19 83 ASP A C 1
ATOM 711 O O . ASP A 1 83 ? 5.755 -2.866 -4.937 1.00 89.19 83 ASP A O 1
ATOM 715 N N . ILE A 1 84 ? 7.988 -3.133 -5.017 1.00 93.19 84 ILE A N 1
ATOM 716 C CA . ILE A 1 84 ? 8.065 -3.814 -6.314 1.00 93.19 84 ILE A CA 1
ATOM 717 C C . ILE A 1 84 ? 8.945 -5.052 -6.156 1.00 93.19 84 ILE A C 1
ATOM 719 O O . ILE A 1 84 ? 10.037 -4.984 -5.598 1.00 93.19 84 ILE A O 1
ATOM 723 N N . ARG A 1 85 ? 8.483 -6.190 -6.672 1.00 93.50 85 ARG A N 1
ATOM 724 C CA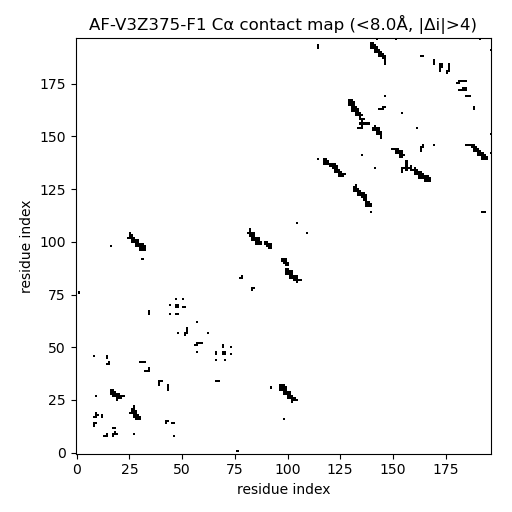 . ARG A 1 85 ? 9.258 -7.4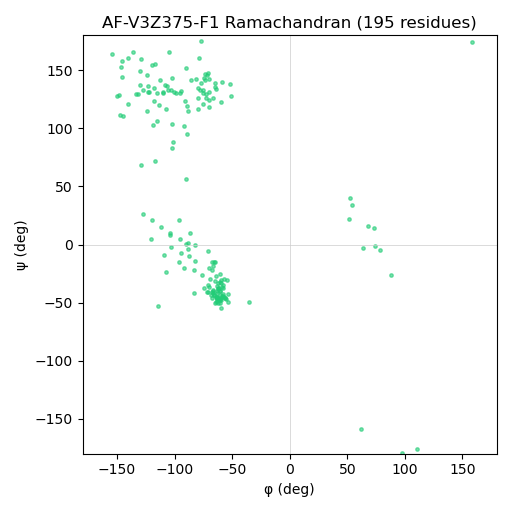35 -6.719 1.00 93.50 85 ARG A CA 1
ATOM 725 C C . ARG A 1 85 ? 9.232 -8.017 -8.126 1.00 93.50 85 ARG A C 1
ATOM 727 O O . ARG A 1 85 ? 8.177 -8.058 -8.747 1.00 93.50 85 ARG A O 1
ATOM 734 N N . GLU A 1 86 ? 10.373 -8.499 -8.604 1.00 95.75 86 GLU A N 1
ATOM 735 C CA . GLU A 1 86 ? 10.457 -9.297 -9.832 1.00 95.75 86 GLU A CA 1
ATOM 736 C C . GLU A 1 86 ? 10.018 -10.746 -9.563 1.00 95.75 86 GLU A C 1
ATOM 738 O O . GLU A 1 86 ? 10.464 -11.349 -8.587 1.00 95.75 86 GLU A O 1
ATOM 743 N N . ILE A 1 87 ? 9.161 -11.303 -10.423 1.00 96.44 87 ILE A N 1
ATOM 744 C CA . ILE A 1 87 ? 8.774 -12.720 -10.414 1.00 96.44 87 ILE A CA 1
ATOM 745 C C . ILE A 1 87 ? 9.569 -13.408 -11.528 1.00 96.44 87 ILE A C 1
ATOM 747 O O . ILE A 1 87 ? 9.140 -13.466 -12.685 1.00 96.44 87 ILE A O 1
ATOM 751 N N . LYS A 1 88 ? 10.775 -13.872 -11.193 1.00 95.75 88 LYS A N 1
ATOM 752 C CA . LYS A 1 88 ? 11.735 -14.396 -12.176 1.00 95.75 88 LYS A CA 1
ATOM 753 C C . LYS A 1 88 ? 11.210 -15.638 -12.883 1.00 95.75 88 LYS A C 1
ATOM 755 O O . LYS A 1 88 ? 11.404 -15.777 -14.080 1.00 95.75 88 LYS A O 1
ATOM 760 N N . GLU A 1 89 ? 10.477 -16.476 -12.162 1.00 96.44 89 GLU A N 1
ATOM 761 C CA . GLU A 1 89 ? 9.924 -17.744 -12.643 1.00 96.44 89 GLU A CA 1
ATOM 762 C C . GLU A 1 89 ? 8.848 -17.540 -13.719 1.00 96.44 89 GLU A C 1
ATOM 764 O O . GLU A 1 89 ? 8.523 -18.467 -14.450 1.00 96.44 89 GLU A O 1
ATOM 769 N N . ARG A 1 90 ? 8.283 -16.328 -13.818 1.00 96.81 90 ARG A N 1
ATOM 770 C CA . ARG A 1 90 ? 7.309 -15.949 -14.855 1.00 96.81 90 ARG A CA 1
ATOM 771 C C . ARG A 1 90 ? 7.917 -15.090 -15.964 1.00 96.81 90 ARG A C 1
ATOM 773 O O . ARG A 1 90 ? 7.200 -14.693 -16.878 1.00 96.81 90 ARG A O 1
ATOM 780 N N . SER A 1 91 ? 9.199 -14.745 -15.863 1.00 96.69 91 SER A N 1
ATOM 781 C CA . SER A 1 91 ? 9.894 -13.916 -16.850 1.00 96.69 91 SER A CA 1
ATOM 782 C C . SER A 1 91 ? 10.424 -14.776 -17.996 1.00 96.69 91 SER A C 1
ATOM 784 O O . SER A 1 91 ? 10.947 -15.858 -17.759 1.00 96.69 91 SER A O 1
ATOM 786 N N . GLN A 1 92 ? 10.342 -14.263 -19.223 1.00 96.38 92 GLN A N 1
ATOM 787 C CA . GLN A 1 92 ? 10.812 -14.931 -20.436 1.00 96.38 92 GLN A CA 1
ATOM 788 C C . GLN A 1 92 ? 11.898 -14.055 -21.060 1.00 96.38 92 GLN A C 1
ATOM 790 O O . GLN A 1 92 ? 11.601 -13.023 -21.654 1.00 96.38 92 GLN A O 1
ATOM 795 N N . LEU A 1 93 ? 13.168 -14.417 -20.891 1.00 93.88 93 LEU A N 1
ATOM 796 C CA . LEU A 1 93 ? 14.281 -13.631 -21.445 1.00 93.88 93 LEU A CA 1
ATOM 797 C C . LEU A 1 93 ? 14.779 -14.165 -22.793 1.00 93.88 93 LEU A C 1
ATOM 799 O O . LEU A 1 93 ? 15.447 -13.430 -23.522 1.00 93.88 93 LEU A O 1
ATOM 803 N N . ASP A 1 94 ? 14.393 -15.393 -23.126 1.00 88.06 94 ASP A N 1
ATOM 804 C CA . ASP A 1 94 ? 14.735 -16.076 -24.366 1.00 88.06 94 ASP A CA 1
ATOM 805 C C . ASP A 1 94 ? 13.548 -16.049 -25.339 1.00 88.06 94 ASP A C 1
ATOM 807 O O . ASP A 1 94 ? 12.387 -16.143 -24.935 1.00 88.06 94 ASP A O 1
ATOM 811 N N . GLY A 1 95 ? 13.839 -15.907 -26.632 1.00 85.38 95 GLY A N 1
ATOM 812 C CA . GLY A 1 95 ? 12.839 -15.754 -27.695 1.00 85.38 95 GLY A CA 1
ATOM 813 C C . GLY A 1 95 ? 12.810 -14.359 -28.327 1.00 85.38 95 GLY A C 1
ATOM 814 O O . GLY A 1 95 ? 13.645 -13.493 -28.027 1.00 85.38 95 GLY A O 1
ATOM 815 N N . ASP A 1 96 ? 11.858 -14.158 -29.237 1.00 86.31 96 ASP A N 1
ATOM 816 C CA . ASP A 1 96 ? 11.776 -12.967 -30.096 1.00 86.31 96 ASP A CA 1
ATOM 817 C C . ASP A 1 96 ? 11.294 -11.727 -29.327 1.00 86.31 96 ASP A C 1
ATOM 819 O O . ASP A 1 96 ? 11.845 -10.630 -29.474 1.00 86.31 96 ASP A O 1
ATOM 823 N N . GLU A 1 97 ? 10.354 -11.924 -28.400 1.00 90.56 97 GLU A N 1
ATOM 824 C CA . GLU A 1 97 ? 9.765 -10.877 -27.560 1.00 90.56 97 GLU A CA 1
ATOM 825 C C . GLU A 1 97 ? 10.058 -11.102 -26.066 1.00 90.56 97 GLU A C 1
ATOM 827 O O . GLU A 1 97 ? 9.174 -11.469 -25.291 1.00 90.56 97 GLU A O 1
ATOM 832 N N . PRO A 1 98 ? 11.306 -10.889 -25.614 1.00 95.31 98 PRO A N 1
ATOM 833 C CA . PRO A 1 98 ? 11.664 -11.119 -24.222 1.00 95.31 98 PRO A CA 1
ATOM 834 C C . PRO A 1 98 ? 11.023 -10.076 -23.298 1.00 95.31 98 PRO A C 1
ATOM 836 O O . PRO A 1 98 ? 10.986 -8.884 -23.616 1.00 95.31 98 PRO A O 1
ATOM 839 N N . TYR A 1 99 ? 10.600 -10.495 -22.108 1.00 96.62 99 TYR A N 1
ATOM 840 C CA . TYR A 1 99 ? 9.976 -9.660 -21.084 1.00 96.62 99 TYR A CA 1
ATOM 841 C C . TYR A 1 99 ? 10.343 -10.094 -19.658 1.00 96.62 99 TYR A C 1
ATOM 843 O O . TYR A 1 99 ? 10.707 -11.237 -19.380 1.00 96.62 99 TYR A O 1
ATOM 851 N N . ARG A 1 100 ? 10.208 -9.158 -18.715 1.00 97.44 100 ARG A N 1
ATOM 852 C CA . ARG A 1 100 ? 10.305 -9.410 -17.270 1.00 97.44 100 ARG A CA 1
ATOM 853 C C . ARG A 1 100 ? 8.962 -9.196 -16.602 1.00 97.44 100 ARG A C 1
ATOM 855 O O . ARG A 1 100 ? 8.252 -8.252 -16.948 1.00 97.44 100 ARG A O 1
ATOM 862 N N . VAL A 1 101 ? 8.646 -10.043 -15.629 1.00 97.94 101 VAL A N 1
ATOM 863 C CA . VAL A 1 101 ? 7.409 -9.969 -14.848 1.00 97.94 101 VAL A CA 1
ATOM 864 C C . VAL A 1 101 ? 7.690 -9.382 -13.476 1.00 97.94 101 VAL A C 1
ATOM 866 O O . VAL A 1 101 ? 8.607 -9.800 -12.770 1.00 97.94 101 VAL A O 1
ATOM 869 N N . TYR A 1 102 ? 6.862 -8.425 -13.081 1.00 97.06 102 TYR A N 1
ATOM 870 C CA . TYR A 1 102 ? 6.941 -7.733 -11.806 1.00 97.06 102 TYR A CA 1
ATOM 871 C C . TYR A 1 102 ? 5.587 -7.739 -11.107 1.00 97.06 102 TYR A C 1
ATOM 873 O O . TYR A 1 102 ? 4.536 -7.902 -11.722 1.00 97.06 102 TYR A O 1
ATOM 881 N N . GLN A 1 103 ? 5.626 -7.533 -9.798 1.00 95.12 103 GLN A N 1
ATOM 882 C CA . GLN A 1 103 ? 4.450 -7.385 -8.963 1.00 95.12 103 GLN A CA 1
ATOM 883 C C . GLN A 1 103 ? 4.598 -6.162 -8.072 1.00 95.12 103 GLN A C 1
ATOM 885 O O . GLN A 1 103 ? 5.598 -6.022 -7.358 1.00 95.12 103 GLN A O 1
ATOM 890 N N . PHE A 1 104 ? 3.577 -5.306 -8.062 1.00 93.31 104 PHE A N 1
ATOM 891 C CA . PHE A 1 104 ? 3.471 -4.298 -7.019 1.00 93.31 104 PHE A CA 1
ATOM 892 C C . PHE A 1 104 ? 3.004 -4.951 -5.718 1.00 93.31 104 PHE A C 1
ATOM 894 O O . PHE A 1 104 ? 1.916 -5.518 -5.637 1.00 93.31 104 PHE A O 1
ATOM 901 N N . LEU A 1 105 ? 3.802 -4.831 -4.663 1.00 89.00 105 LEU A N 1
ATOM 902 C CA . LEU A 1 105 ? 3.432 -5.313 -3.341 1.00 89.00 105 LEU A CA 1
ATOM 903 C C . LEU A 1 105 ? 2.504 -4.293 -2.683 1.00 89.00 105 LEU A C 1
ATOM 905 O O . LEU A 1 105 ? 2.824 -3.106 -2.558 1.00 89.00 105 LEU A O 1
ATOM 909 N N . ASN A 1 106 ? 1.340 -4.751 -2.237 1.00 82.69 106 ASN A N 1
ATOM 910 C CA . ASN A 1 106 ? 0.499 -3.978 -1.339 1.00 82.69 106 ASN A CA 1
ATOM 911 C C . ASN A 1 106 ? 0.909 -4.317 0.100 1.00 82.69 106 ASN A C 1
ATOM 913 O O . ASN A 1 106 ? 0.465 -5.319 0.660 1.00 82.69 106 ASN A O 1
ATOM 917 N N . LYS A 1 107 ? 1.792 -3.492 0.684 1.00 73.56 107 LYS A N 1
ATOM 918 C CA . LYS A 1 107 ? 2.277 -3.684 2.061 1.00 73.56 107 LYS A CA 1
ATOM 919 C C . LYS A 1 107 ? 1.118 -3.811 3.049 1.00 73.56 107 LYS A C 1
ATOM 921 O O . LYS A 1 107 ? 1.145 -4.712 3.879 1.00 73.56 107 LYS A O 1
ATOM 926 N N . GLN A 1 108 ? 0.082 -2.981 2.899 1.00 78.94 108 GLN A N 1
ATOM 927 C CA . GLN A 1 108 ? -1.102 -3.035 3.752 1.00 78.94 108 GLN A CA 1
ATOM 928 C C . GLN A 1 108 ? -1.808 -4.382 3.637 1.00 78.94 108 GLN A C 1
ATOM 930 O O . GLN A 1 108 ? -2.091 -5.006 4.649 1.00 78.94 108 GLN A O 1
ATOM 935 N N . HIS A 1 109 ? -2.023 -4.874 2.420 1.00 77.00 109 HIS A N 1
ATOM 936 C CA . HIS A 1 109 ? -2.645 -6.179 2.209 1.00 77.00 109 HIS A CA 1
ATOM 937 C C . HIS A 1 109 ? -1.832 -7.324 2.833 1.00 77.00 109 HIS A C 1
ATOM 939 O O . HIS A 1 109 ? -2.416 -8.212 3.449 1.00 77.00 109 HIS A O 1
ATOM 945 N N . SER A 1 110 ? -0.498 -7.297 2.742 1.00 76.44 110 SER A N 1
ATOM 946 C CA . SER A 1 110 ? 0.356 -8.286 3.414 1.00 76.44 110 SER A CA 1
ATOM 947 C C . SER A 1 110 ? 0.272 -8.189 4.940 1.00 76.44 110 SER A C 1
ATOM 949 O O . SER A 1 110 ? 0.140 -9.219 5.598 1.00 76.44 110 SER A O 1
ATOM 951 N N . TYR A 1 111 ? 0.294 -6.976 5.507 1.00 80.19 111 TYR A N 1
ATOM 952 C CA . TYR A 1 111 ? 0.124 -6.772 6.949 1.00 80.19 111 TYR A CA 1
ATOM 953 C C . TYR A 1 111 ? -1.249 -7.234 7.429 1.00 80.19 111 TYR A C 1
ATOM 955 O O . TYR A 1 111 ? -1.334 -7.948 8.424 1.00 80.19 111 TYR A O 1
ATOM 963 N N . THR A 1 112 ? -2.316 -6.888 6.706 1.00 84.69 112 THR A N 1
ATOM 964 C CA . THR A 1 112 ? -3.674 -7.337 7.008 1.00 84.69 112 THR A CA 1
ATOM 965 C C . THR A 1 112 ? -3.770 -8.855 6.914 1.00 84.69 112 THR A C 1
ATOM 967 O O . THR A 1 112 ? -4.254 -9.472 7.853 1.00 84.69 112 THR A O 1
ATOM 970 N N . LYS A 1 113 ? -3.251 -9.488 5.852 1.00 84.25 113 LYS A N 1
ATOM 971 C CA . LYS A 1 113 ? -3.240 -10.956 5.730 1.00 84.25 113 LYS A CA 1
ATOM 972 C C . LYS A 1 113 ? -2.512 -11.629 6.886 1.00 84.25 113 LYS A C 1
ATOM 974 O O . LYS A 1 113 ? -3.011 -12.616 7.412 1.00 84.25 113 LYS A O 1
ATOM 979 N N . GLU A 1 114 ? -1.354 -11.110 7.281 1.00 85.62 114 GLU A N 1
ATOM 980 C CA . GLU A 1 114 ? -0.614 -11.658 8.416 1.00 85.62 114 GLU A CA 1
ATOM 981 C C . GLU A 1 114 ? -1.386 -11.470 9.726 1.00 85.62 114 GLU A C 1
ATOM 983 O O . GLU A 1 114 ? -1.527 -12.411 10.497 1.00 85.62 114 GLU A O 1
ATOM 988 N N . LEU A 1 115 ? -1.971 -10.292 9.944 1.00 89.62 115 LEU A N 1
ATOM 989 C CA . LEU A 1 115 ? -2.804 -9.998 11.105 1.00 89.62 115 LEU A CA 1
ATOM 990 C C . LEU A 1 115 ? -4.013 -10.942 11.199 1.00 89.62 115 LEU A C 1
ATOM 992 O O . LEU A 1 115 ? -4.280 -11.479 12.273 1.00 89.62 115 LEU A O 1
ATOM 996 N N . LEU A 1 116 ? -4.711 -11.187 10.084 1.00 90.19 116 LEU A N 1
ATOM 997 C CA . LEU A 1 116 ? -5.891 -12.056 10.028 1.00 90.19 116 LEU A CA 1
ATOM 998 C C . LEU A 1 116 ? -5.583 -13.498 10.472 1.00 90.19 116 LEU A C 1
ATOM 1000 O O . LEU A 1 116 ? -6.423 -14.113 11.126 1.00 90.19 116 LEU A O 1
ATOM 1004 N N . LYS A 1 117 ? -4.373 -14.023 10.214 1.00 90.31 117 LYS A N 1
ATOM 1005 C CA . LYS A 1 117 ? -3.954 -15.363 10.686 1.00 90.31 117 LYS A CA 1
ATOM 1006 C C . LYS A 1 117 ? -3.956 -15.492 12.210 1.00 90.31 117 LYS A C 1
ATOM 1008 O O . LYS A 1 117 ? -4.088 -16.590 12.739 1.00 90.31 117 LYS A O 1
ATOM 1013 N N . HIS A 1 118 ? -3.802 -14.374 12.916 1.00 92.38 118 HIS A N 1
ATOM 1014 C CA . HIS A 1 118 ? -3.684 -14.313 14.374 1.00 92.38 118 HIS A CA 1
ATOM 1015 C C . HIS A 1 118 ? -4.978 -13.823 15.056 1.00 92.38 118 HIS A C 1
ATOM 1017 O O . HIS A 1 118 ? -4.964 -13.556 16.264 1.00 92.38 118 HIS A O 1
ATOM 1023 N N . LEU A 1 119 ? -6.078 -13.675 14.297 1.00 91.94 119 LEU A N 1
ATOM 1024 C CA . LEU A 1 119 ? -7.411 -13.253 14.762 1.00 91.94 119 LEU A CA 1
ATOM 1025 C C . LEU A 1 119 ? -8.380 -14.405 15.077 1.00 91.94 119 LEU A C 1
ATOM 1027 O O . LEU A 1 119 ? -9.520 -14.132 15.434 1.00 91.94 119 LEU A O 1
ATOM 1031 N N . ASP A 1 120 ? -7.931 -15.656 15.002 1.00 87.12 120 ASP A N 1
ATOM 1032 C CA . ASP A 1 120 ? -8.688 -16.900 15.225 1.00 87.12 120 ASP A CA 1
ATOM 1033 C C . ASP A 1 120 ? -9.777 -16.854 16.319 1.00 87.12 120 ASP A C 1
ATOM 1035 O O . ASP A 1 120 ? -10.917 -17.237 16.072 1.00 87.12 120 ASP A O 1
ATOM 1039 N N . ARG A 1 121 ? -9.464 -16.357 17.523 1.00 92.19 121 ARG A N 1
ATOM 1040 C CA . ARG A 1 121 ? -10.438 -16.262 18.636 1.00 92.19 121 ARG A CA 1
ATOM 1041 C C . ARG A 1 121 ? -11.144 -14.905 18.753 1.00 92.19 121 ARG A C 1
ATOM 1043 O O . ARG A 1 121 ? -12.037 -14.744 19.584 1.00 92.19 121 ARG A O 1
ATOM 1050 N N . GLY A 1 122 ? -10.710 -13.925 17.968 1.00 92.69 122 GLY A N 1
ATOM 1051 C CA . GLY A 1 122 ? -11.287 -12.588 17.882 1.00 92.69 122 GLY A CA 1
ATOM 1052 C C . GLY A 1 122 ? -11.261 -11.747 19.165 1.00 92.69 122 GLY A C 1
ATOM 1053 O O . GLY A 1 122 ? -10.465 -11.945 20.095 1.00 92.69 122 GLY A O 1
ATOM 1054 N N . LEU A 1 123 ? -12.157 -10.760 19.167 1.00 95.12 123 LEU A N 1
ATOM 1055 C CA . LEU A 1 123 ? -12.464 -9.855 20.268 1.00 95.12 123 LEU A CA 1
ATOM 1056 C C . LEU A 1 123 ? -13.932 -10.068 20.652 1.00 95.12 123 LEU A C 1
ATOM 1058 O O . LEU A 1 123 ? -14.813 -9.954 19.806 1.00 95.12 123 LEU A O 1
ATOM 1062 N N . SER A 1 124 ? -14.194 -10.392 21.915 1.00 95.06 124 SER A N 1
ATOM 1063 C CA . SER A 1 124 ? -15.554 -10.590 22.421 1.00 95.06 124 SER A CA 1
ATOM 1064 C C . SER A 1 124 ? -16.081 -9.269 22.964 1.00 95.06 124 SER A C 1
ATOM 1066 O O . SER A 1 124 ? -15.463 -8.717 23.873 1.00 95.06 124 SER A O 1
ATOM 1068 N N . ILE A 1 125 ? -17.214 -8.790 22.457 1.00 96.00 125 ILE A N 1
ATOM 1069 C CA . ILE A 1 125 ? -17.902 -7.599 22.971 1.00 96.00 125 ILE A CA 1
ATOM 1070 C C . ILE A 1 125 ? -19.154 -8.042 23.725 1.00 96.00 125 ILE A C 1
ATOM 1072 O O . ILE A 1 125 ? -19.866 -8.931 23.263 1.00 96.00 125 ILE A O 1
ATOM 1076 N N . HIS A 1 126 ? -19.409 -7.455 24.889 1.00 95.25 126 HIS A N 1
ATOM 1077 C CA . HIS A 1 126 ? -20.638 -7.688 25.646 1.00 95.25 126 HIS A CA 1
ATOM 1078 C C . HIS A 1 126 ? -21.058 -6.431 26.400 1.00 95.25 126 HIS A C 1
ATOM 1080 O O . HIS A 1 126 ? -20.221 -5.613 26.782 1.00 95.25 126 HIS A O 1
ATOM 1086 N N . CYS A 1 127 ? -22.360 -6.307 26.638 1.00 95.62 127 CYS A N 1
ATOM 1087 C CA . CYS A 1 127 ? -22.937 -5.208 27.398 1.00 95.62 127 CYS A CA 1
ATOM 1088 C C . CYS A 1 127 ? -23.413 -5.710 28.760 1.00 95.62 127 CYS A C 1
ATOM 1090 O O . CYS A 1 127 ? -24.032 -6.771 28.853 1.00 95.62 127 CYS A O 1
ATOM 1092 N N . LYS A 1 128 ? -23.155 -4.941 29.819 1.00 94.62 128 LYS A N 1
ATOM 1093 C CA . LYS A 1 128 ? -23.646 -5.229 31.170 1.00 94.62 128 LYS A CA 1
ATOM 1094 C C . LYS A 1 128 ? -24.062 -3.927 31.837 1.00 94.62 128 LYS A C 1
ATOM 1096 O O . LYS A 1 128 ? -23.242 -3.036 32.006 1.00 94.62 128 LYS A O 1
ATOM 1101 N N . ASN A 1 129 ? -25.331 -3.833 32.238 1.00 93.12 129 ASN A N 1
ATOM 1102 C CA . ASN A 1 129 ? -25.900 -2.639 32.880 1.00 93.12 129 ASN A CA 1
ATOM 1103 C C . ASN A 1 129 ? -25.702 -1.343 32.060 1.00 93.12 129 ASN A C 1
ATOM 1105 O O . ASN A 1 129 ? -25.491 -0.276 32.629 1.00 93.12 129 ASN A O 1
ATOM 1109 N N . GLY A 1 130 ? -25.736 -1.446 30.727 1.00 91.44 130 GLY A N 1
ATOM 1110 C CA . GLY A 1 130 ? -25.504 -0.336 29.793 1.00 91.44 130 GLY A CA 1
ATOM 1111 C C . GLY A 1 130 ? -24.037 -0.114 29.414 1.00 91.44 130 GLY A C 1
ATOM 1112 O O . GLY A 1 130 ? -23.773 0.346 28.309 1.00 91.44 130 GLY A O 1
ATOM 1113 N N . ASP A 1 131 ? -23.086 -0.498 30.267 1.00 95.62 131 ASP A N 1
ATOM 1114 C CA . ASP A 1 131 ? -21.655 -0.399 29.964 1.00 95.62 131 ASP A CA 1
ATOM 1115 C C . ASP A 1 131 ? -21.241 -1.437 28.910 1.00 95.62 131 ASP A C 1
ATOM 1117 O O . ASP A 1 131 ? -21.756 -2.563 28.898 1.00 95.62 131 ASP A O 1
ATOM 1121 N N . VAL A 1 132 ? -20.278 -1.079 28.054 1.00 96.31 132 VAL A N 1
ATOM 1122 C CA . VAL A 1 132 ? -19.730 -1.981 27.027 1.00 96.31 132 VAL A CA 1
ATOM 1123 C C . VAL A 1 132 ? -18.349 -2.456 27.443 1.00 96.31 132 VAL A C 1
ATOM 1125 O O . VAL A 1 132 ? -17.480 -1.669 27.826 1.00 96.31 132 VAL A O 1
ATOM 1128 N N . TYR A 1 133 ? -18.134 -3.760 27.317 1.00 96.38 133 TYR A N 1
ATOM 1129 C CA . TYR A 1 133 ? -16.900 -4.429 27.682 1.00 96.38 133 TYR A CA 1
ATOM 1130 C C . TYR A 1 133 ? -16.324 -5.213 26.509 1.00 96.38 133 TYR A C 1
ATOM 1132 O O . TYR A 1 133 ? -17.055 -5.813 25.718 1.00 96.38 133 TYR A O 1
ATOM 1140 N N . ALA A 1 134 ? -14.997 -5.259 26.443 1.00 96.69 134 ALA A N 1
ATOM 1141 C CA . ALA A 1 134 ? -14.256 -6.028 25.460 1.00 96.69 134 ALA A CA 1
ATOM 1142 C C . ALA A 1 134 ? -13.289 -7.013 26.125 1.00 96.69 134 ALA A C 1
ATOM 1144 O O . ALA A 1 134 ? -12.552 -6.666 27.048 1.00 96.69 134 ALA A O 1
ATOM 1145 N N . THR A 1 135 ? -13.253 -8.239 25.608 1.00 95.81 135 THR A N 1
ATOM 1146 C CA . THR A 1 135 ? -12.332 -9.294 26.047 1.00 95.81 135 THR A CA 1
ATOM 1147 C C . THR A 1 135 ? -11.537 -9.791 24.847 1.00 95.81 135 THR A C 1
ATOM 1149 O O . THR A 1 135 ? -12.092 -10.378 23.912 1.00 95.81 135 THR A O 1
ATOM 1152 N N . ARG A 1 136 ? -10.220 -9.568 24.859 1.00 95.00 136 ARG A N 1
ATOM 1153 C CA . ARG A 1 136 ? -9.315 -10.000 23.786 1.00 95.00 136 ARG A CA 1
ATOM 1154 C C . ARG A 1 136 ? -8.984 -11.485 23.928 1.00 95.00 136 ARG A C 1
ATOM 1156 O O . ARG A 1 136 ? -8.319 -11.880 24.882 1.00 95.00 136 ARG A O 1
ATOM 1163 N N . LYS A 1 137 ? -9.385 -12.293 22.941 1.00 93.88 137 LYS A N 1
ATOM 1164 C CA . LYS A 1 137 ? -9.116 -13.743 22.912 1.00 93.88 137 LYS A CA 1
ATOM 1165 C C . LYS A 1 137 ? -8.053 -14.127 21.869 1.00 93.88 137 LYS A C 1
ATOM 1167 O O . LYS A 1 137 ? -7.382 -15.152 22.023 1.00 93.88 137 LYS A O 1
ATOM 1172 N N . CYS A 1 138 ? -7.863 -13.300 20.841 1.00 92.94 138 CYS A N 1
ATOM 1173 C CA . CYS A 1 138 ? -6.897 -13.498 19.758 1.00 92.94 138 CYS A CA 1
ATOM 1174 C C . CYS A 1 138 ? -5.436 -13.180 20.139 1.00 92.94 138 CYS A C 1
ATOM 1176 O O . CYS A 1 138 ? -5.132 -12.703 21.239 1.00 92.94 138 CYS A O 1
ATOM 1178 N N . ARG A 1 139 ? -4.511 -13.440 19.206 1.00 92.31 139 ARG A N 1
ATOM 1179 C CA . ARG A 1 139 ? -3.068 -13.175 19.362 1.00 92.31 139 ARG A CA 1
ATOM 1180 C C . ARG A 1 139 ? -2.660 -11.790 18.849 1.00 92.31 139 ARG A C 1
ATOM 1182 O O . ARG A 1 139 ? -1.667 -11.245 19.325 1.00 92.31 139 ARG A O 1
ATOM 1189 N N . VAL A 1 140 ? -3.459 -11.161 17.987 1.00 92.31 140 VAL A N 1
ATOM 1190 C CA . VAL A 1 140 ? -3.262 -9.767 17.537 1.00 92.31 140 VAL A CA 1
ATOM 1191 C C . VAL A 1 140 ? -3.413 -8.789 18.691 1.00 92.31 140 VAL A C 1
ATOM 1193 O O . VAL A 1 140 ? -4.299 -8.969 19.519 1.00 92.31 140 VAL A O 1
ATOM 1196 N N . VAL A 1 141 ? -2.558 -7.767 18.772 1.00 92.12 141 VAL A N 1
ATOM 1197 C CA . VAL A 1 141 ? -2.695 -6.688 19.761 1.00 92.12 141 VAL A CA 1
ATOM 1198 C C . VAL A 1 141 ? -3.907 -5.824 19.412 1.00 92.12 141 VAL A C 1
ATOM 1200 O O . VAL A 1 141 ? -4.080 -5.427 18.263 1.00 92.12 141 VAL A O 1
ATOM 1203 N N . VAL A 1 142 ? -4.742 -5.564 20.418 1.00 94.25 142 VAL A N 1
ATOM 1204 C CA . VAL A 1 142 ? -5.966 -4.773 20.286 1.00 94.25 142 VAL A CA 1
ATOM 1205 C C . VAL A 1 142 ? -5.853 -3.546 21.174 1.00 94.25 142 VAL A C 1
ATOM 1207 O O . VAL A 1 142 ? -5.454 -3.664 22.335 1.00 94.25 142 VAL A O 1
ATOM 1210 N N . PHE A 1 143 ? -6.222 -2.398 20.630 1.00 94.94 143 PHE A N 1
ATOM 1211 C CA . PHE A 1 143 ? -6.360 -1.141 21.350 1.00 94.94 143 PHE A CA 1
ATOM 1212 C C . PHE A 1 143 ? -7.798 -0.645 21.244 1.00 94.94 143 PHE A C 1
ATOM 1214 O O . PHE A 1 143 ? -8.489 -0.952 20.268 1.00 94.94 143 PHE A O 1
ATOM 1221 N N . PHE A 1 144 ? -8.223 0.146 22.221 1.00 94.81 144 PHE A N 1
ATOM 1222 C CA . PHE A 1 144 ? -9.469 0.893 22.160 1.00 94.81 144 PHE A CA 1
ATOM 1223 C C . PHE A 1 144 ? -9.243 2.364 22.511 1.00 94.81 144 PHE A C 1
ATOM 1225 O O . PHE A 1 144 ? -8.372 2.678 23.319 1.00 94.81 144 PHE A O 1
ATOM 1232 N N . ALA A 1 145 ? -10.044 3.248 21.928 1.00 94.44 145 ALA A N 1
ATOM 1233 C CA . ALA A 1 145 ? -10.219 4.621 22.389 1.00 94.44 145 ALA A CA 1
ATOM 1234 C C . ALA A 1 145 ? -11.705 4.830 22.681 1.00 94.44 145 ALA A C 1
ATOM 1236 O O . ALA A 1 145 ? -12.555 4.447 21.868 1.00 94.44 145 ALA A O 1
ATOM 1237 N N . SER A 1 146 ? -12.006 5.378 23.854 1.00 92.56 146 SER A N 1
ATOM 1238 C CA . SER A 1 146 ? -13.371 5.591 24.332 1.00 92.56 146 SER A CA 1
ATOM 1239 C C . SER A 1 146 ? -13.743 7.077 24.236 1.00 92.56 146 SER A C 1
ATOM 1241 O O . SER A 1 146 ? -12.858 7.921 24.067 1.00 92.56 146 SER A O 1
ATOM 1243 N N . PRO A 1 147 ? -15.031 7.442 24.344 1.00 87.94 147 PRO A N 1
ATOM 1244 C CA . PRO A 1 147 ? -15.447 8.845 24.354 1.00 87.94 147 PRO A CA 1
ATOM 1245 C C . PRO A 1 147 ? -14.751 9.704 25.413 1.00 87.94 147 PRO A C 1
ATOM 1247 O O . PRO A 1 147 ? -14.562 10.900 25.209 1.00 87.94 147 PRO A O 1
ATOM 1250 N N . GLU A 1 148 ? -14.388 9.099 26.542 1.00 82.81 148 GLU A N 1
ATOM 1251 C CA . GLU A 1 148 ? -13.768 9.761 27.688 1.00 82.81 148 GLU A CA 1
ATOM 1252 C C . GLU A 1 148 ? -12.249 9.928 27.522 1.00 82.81 148 GLU A C 1
ATOM 1254 O O . GLU A 1 148 ? -11.650 10.788 28.164 1.00 82.81 148 GLU A O 1
ATOM 1259 N N . SER A 1 149 ? -11.616 9.119 26.665 1.00 83.25 149 SER A N 1
ATOM 1260 C CA . SER A 1 149 ? -10.179 9.167 26.397 1.00 83.25 149 SER A CA 1
ATOM 1261 C C . SER A 1 149 ? -9.887 8.849 24.936 1.00 83.25 149 SER A C 1
ATOM 1263 O O . SER A 1 149 ? -9.941 7.697 24.499 1.00 83.25 149 SER A O 1
ATOM 1265 N N . SER A 1 150 ? -9.454 9.874 24.203 1.00 79.38 150 SER A N 1
ATOM 1266 C CA . SER A 1 150 ? -8.922 9.730 22.845 1.00 79.38 150 SER A CA 1
ATOM 1267 C C . SER A 1 150 ? -7.588 8.978 22.802 1.00 79.38 150 SER A C 1
ATOM 1269 O O . SER A 1 150 ? -7.183 8.525 21.731 1.00 79.38 150 SER A O 1
ATOM 1271 N N . ASN A 1 151 ? -6.911 8.819 23.947 1.00 88.25 151 ASN A N 1
ATOM 1272 C CA . ASN A 1 151 ? -5.669 8.065 24.026 1.00 88.25 151 ASN A CA 1
ATOM 1273 C C . ASN A 1 151 ? -5.940 6.554 23.900 1.00 88.25 151 ASN A C 1
ATOM 1275 O O . ASN A 1 151 ? -6.712 5.998 24.690 1.00 88.25 151 ASN A O 1
ATOM 1279 N N . PRO A 1 152 ? -5.278 5.867 22.955 1.00 92.69 152 PRO A N 1
ATOM 1280 C CA . PRO A 1 152 ? -5.464 4.440 22.728 1.00 92.69 152 PRO A CA 1
ATOM 1281 C C . PRO A 1 152 ? -4.958 3.616 23.908 1.00 92.69 152 PRO A C 1
ATOM 1283 O O . PRO A 1 152 ? -3.792 3.694 24.293 1.00 92.69 152 PRO A O 1
ATOM 1286 N N . THR A 1 153 ? -5.820 2.760 24.440 1.00 93.19 153 THR A N 1
ATOM 1287 C CA . THR A 1 153 ? -5.512 1.866 25.555 1.00 93.19 153 THR A CA 1
ATOM 1288 C C . THR A 1 153 ? -5.456 0.423 25.070 1.00 93.19 153 THR A C 1
ATOM 1290 O O . THR A 1 153 ? -6.340 -0.049 24.358 1.00 93.19 153 THR A O 1
ATOM 1293 N N . LYS A 1 154 ? -4.397 -0.303 25.438 1.00 93.81 154 LYS A N 1
ATOM 1294 C CA . LYS A 1 154 ? -4.191 -1.702 25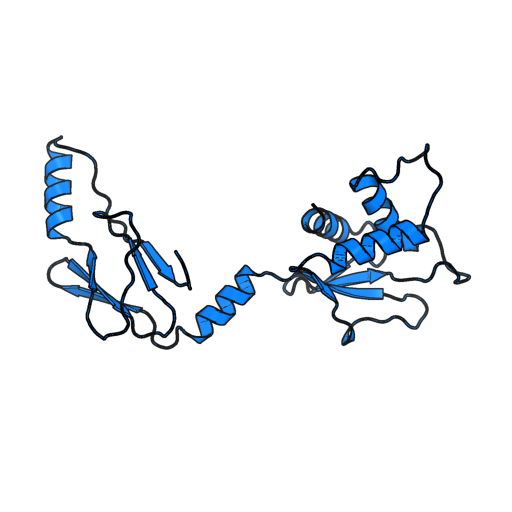.038 1.00 93.81 154 LYS A CA 1
ATOM 1295 C C . LYS A 1 154 ? -5.102 -2.640 25.834 1.00 93.81 154 LYS A C 1
ATOM 1297 O O . LYS A 1 154 ? -5.125 -2.588 27.057 1.00 93.81 154 LYS A O 1
ATOM 1302 N N . ILE A 1 155 ? -5.770 -3.568 25.149 1.00 94.19 155 ILE A N 1
ATOM 1303 C CA . ILE A 1 155 ? -6.523 -4.660 25.779 1.00 94.19 155 ILE A CA 1
ATOM 1304 C C . ILE A 1 155 ? -5.573 -5.843 26.007 1.00 94.19 155 ILE A C 1
ATOM 1306 O O . ILE A 1 155 ? -5.040 -6.452 25.062 1.00 94.19 155 ILE A O 1
ATOM 1310 N N . HIS A 1 156 ? -5.336 -6.174 27.273 1.00 91.94 156 HIS A N 1
ATOM 1311 C CA . HIS A 1 156 ? -4.467 -7.287 27.646 1.00 91.94 156 HIS A CA 1
ATOM 1312 C C . HIS A 1 156 ? -5.149 -8.640 27.388 1.00 91.94 156 HIS A C 1
ATOM 1314 O O . HIS A 1 156 ? -6.365 -8.786 27.465 1.00 91.94 156 HIS A O 1
ATOM 1320 N N . ARG A 1 157 ? -4.348 -9.649 27.025 1.00 88.62 157 ARG A N 1
ATOM 1321 C CA . ARG A 1 157 ? -4.807 -11.019 26.734 1.00 88.62 157 ARG A CA 1
ATOM 1322 C C . ARG A 1 157 ? -4.787 -11.854 28.023 1.00 88.62 157 ARG A C 1
ATOM 1324 O O . ARG A 1 157 ? -4.073 -12.845 28.090 1.00 88.62 157 ARG A O 1
ATOM 1331 N N . ASN A 1 158 ? -5.480 -11.399 29.064 1.00 80.31 158 ASN A N 1
ATOM 1332 C CA . ASN A 1 158 ? -5.515 -12.029 30.395 1.00 80.31 158 ASN A CA 1
ATOM 1333 C C . ASN A 1 158 ? -6.935 -12.464 30.805 1.00 80.31 158 ASN A C 1
ATOM 1335 O O . ASN A 1 158 ? -7.219 -12.578 31.989 1.00 80.31 158 ASN A O 1
ATOM 1339 N N . GLU A 1 159 ? -7.836 -12.648 29.834 1.00 69.06 159 GLU A N 1
ATOM 1340 C CA . GLU A 1 159 ? -9.246 -13.046 30.029 1.00 69.06 159 GLU A CA 1
ATOM 1341 C C . GLU A 1 159 ? -10.121 -12.046 30.807 1.00 69.06 159 GLU A C 1
ATOM 1343 O O . GLU A 1 159 ? -11.339 -12.205 30.857 1.00 69.06 159 GLU A O 1
ATOM 1348 N N . GLN A 1 160 ? -9.548 -10.945 31.300 1.00 84.69 160 GLN A N 1
ATOM 1349 C CA . GLN A 1 160 ? -10.292 -9.871 31.938 1.00 84.69 160 GLN A CA 1
ATOM 1350 C C . GLN A 1 160 ? -11.027 -9.007 30.905 1.00 84.69 160 GLN A C 1
ATOM 1352 O O . GLN A 1 160 ? -10.457 -8.518 29.922 1.00 84.69 160 GLN A O 1
ATOM 1357 N N . SER A 1 161 ? -12.312 -8.776 31.157 1.00 91.56 161 SER A N 1
ATOM 1358 C CA . SER A 1 161 ? -13.125 -7.816 30.415 1.00 91.56 161 SER A CA 1
ATOM 1359 C C . SER A 1 161 ? -12.690 -6.386 30.737 1.00 91.56 161 SER A C 1
ATOM 1361 O O . SER A 1 161 ? -12.692 -5.980 31.897 1.00 91.56 161 SER A O 1
ATOM 1363 N N . HIS A 1 162 ? -12.345 -5.611 29.712 1.00 94.06 162 HIS A N 1
ATOM 1364 C CA . HIS A 1 162 ? -12.011 -4.193 29.841 1.00 94.06 162 HIS A CA 1
ATOM 1365 C C . HIS A 1 162 ? -13.262 -3.372 29.535 1.00 94.06 162 HIS A C 1
ATOM 1367 O O . HIS A 1 162 ? -13.902 -3.616 28.512 1.00 94.06 162 HIS A O 1
ATOM 1373 N N . LYS A 1 163 ? -13.625 -2.416 30.399 1.00 94.94 163 LYS A N 1
ATOM 1374 C CA . LYS A 1 163 ? -14.707 -1.472 30.090 1.00 94.94 163 LYS A CA 1
ATOM 1375 C C . LYS A 1 163 ? -14.212 -0.526 28.995 1.00 94.94 163 LYS A C 1
ATOM 1377 O O . LYS A 1 163 ? -13.224 0.171 29.199 1.00 94.94 163 LYS A O 1
ATOM 1382 N N . ILE A 1 164 ? -14.879 -0.537 27.847 1.00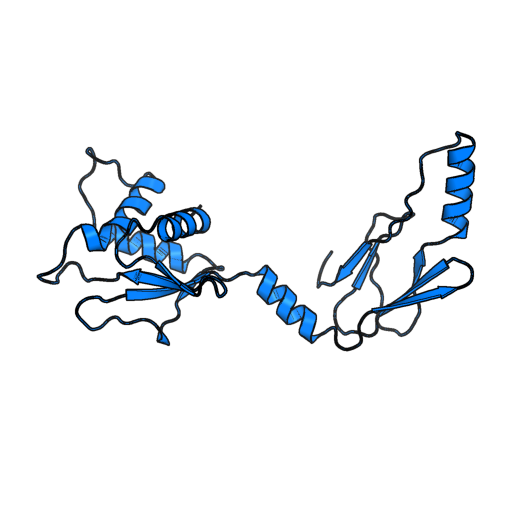 95.44 164 ILE A N 1
ATOM 1383 C CA . ILE A 1 164 ? -14.526 0.277 26.673 1.00 95.44 164 ILE A CA 1
ATOM 1384 C C . ILE A 1 164 ? -15.525 1.411 26.417 1.00 95.44 164 ILE A C 1
ATOM 1386 O O . ILE A 1 164 ? -15.269 2.264 25.574 1.00 95.44 164 ILE A O 1
ATOM 1390 N N . PHE A 1 165 ? -16.648 1.417 27.140 1.00 95.88 165 PHE A N 1
ATOM 1391 C CA . PHE A 1 165 ? -17.645 2.482 27.131 1.00 95.88 165 PHE A CA 1
ATOM 1392 C C . PHE A 1 165 ? -18.339 2.550 28.494 1.00 95.88 165 PHE A C 1
ATOM 1394 O O . PHE A 1 165 ? -18.847 1.525 28.965 1.00 95.88 165 PHE A O 1
ATOM 1401 N N . ASP A 1 166 ? -18.376 3.733 29.110 1.00 94.75 166 ASP A N 1
ATOM 1402 C CA . ASP A 1 166 ? -19.095 3.963 30.362 1.00 94.75 166 ASP A CA 1
ATOM 1403 C C . ASP A 1 166 ? -20.420 4.681 30.088 1.00 94.75 166 ASP A C 1
ATOM 1405 O O . ASP A 1 166 ? -20.489 5.884 29.826 1.00 94.75 166 ASP A O 1
ATOM 1409 N N . TYR A 1 167 ? -21.514 3.924 30.144 1.00 94.94 167 TYR A N 1
ATOM 1410 C CA . TYR A 1 167 ? -22.832 4.458 29.820 1.00 94.94 167 TYR A CA 1
ATOM 1411 C C . TYR A 1 167 ? -23.320 5.457 30.866 1.00 94.94 167 TYR A C 1
ATOM 1413 O O . TYR A 1 167 ? -24.053 6.391 30.533 1.00 94.94 167 TYR A O 1
ATOM 1421 N N . LYS A 1 168 ? -22.910 5.299 32.129 1.00 92.69 168 LYS A N 1
ATOM 1422 C CA . LYS A 1 168 ? -23.277 6.245 33.187 1.00 92.69 168 LYS A CA 1
ATOM 1423 C C . LYS A 1 168 ? -22.602 7.591 32.950 1.00 92.69 168 LYS A C 1
ATOM 1425 O O . LYS A 1 168 ? -23.288 8.612 32.997 1.00 92.69 168 LYS A O 1
ATOM 1430 N N . ALA A 1 169 ? -21.307 7.590 32.636 1.00 93.25 169 ALA A N 1
ATOM 1431 C CA . ALA A 1 169 ? -20.568 8.800 32.288 1.00 93.25 169 ALA A CA 1
ATOM 1432 C C . ALA A 1 169 ? -21.163 9.477 31.044 1.00 93.25 169 ALA A C 1
ATOM 1434 O O . ALA A 1 169 ? -21.471 10.671 31.078 1.00 93.25 169 ALA A O 1
ATOM 1435 N N . PHE A 1 170 ? -21.429 8.701 29.986 1.00 94.81 170 PHE A N 1
ATOM 1436 C CA . PHE A 1 170 ? -22.084 9.201 28.777 1.00 94.81 170 PHE A CA 1
ATOM 1437 C C . PHE A 1 170 ? -23.444 9.841 29.076 1.00 94.81 170 PHE A C 1
ATOM 1439 O O . PHE A 1 170 ? -23.741 10.929 28.588 1.00 94.81 170 PHE A O 1
ATOM 1446 N N . ARG A 1 171 ? -24.273 9.198 29.906 1.00 95.00 171 ARG A N 1
ATOM 1447 C CA . ARG A 1 171 ? -25.588 9.721 30.292 1.00 95.00 171 ARG A CA 1
ATOM 1448 C C . ARG A 1 171 ? -25.508 11.059 31.013 1.00 95.00 171 ARG A C 1
ATOM 1450 O O . ARG A 1 171 ? -26.323 11.934 30.731 1.00 95.00 171 ARG A O 1
ATOM 1457 N N . VAL A 1 172 ? -24.572 11.204 31.948 1.00 95.12 172 VAL A N 1
ATOM 1458 C CA . VAL A 1 172 ? -24.360 12.472 32.659 1.00 95.12 172 VAL A CA 1
ATOM 1459 C C . VAL A 1 172 ? -23.934 13.552 31.668 1.00 95.12 172 VAL A C 1
ATOM 1461 O O . VAL A 1 172 ? -24.533 14.623 31.639 1.00 95.12 172 VAL A O 1
ATOM 1464 N N . ALA A 1 173 ? -22.974 13.251 30.792 1.00 95.00 173 ALA A N 1
ATOM 1465 C CA . ALA A 1 173 ? -22.530 14.190 29.767 1.00 95.00 173 ALA A CA 1
ATOM 1466 C C . ALA A 1 173 ? -23.659 14.572 28.790 1.00 95.00 173 ALA A C 1
ATOM 1468 O O . ALA A 1 173 ? -23.779 15.733 28.408 1.00 95.00 173 ALA A O 1
ATOM 1469 N N . LEU A 1 174 ? -24.529 13.623 28.427 1.00 96.25 174 LEU A N 1
ATOM 1470 C CA . LEU A 1 174 ? -25.674 13.871 27.551 1.00 96.25 174 LEU A CA 1
ATOM 1471 C C . LEU A 1 174 ? -26.720 14.755 28.229 1.00 96.25 174 LEU A C 1
ATOM 1473 O O . LEU A 1 174 ? -27.226 15.683 27.606 1.00 96.25 174 LEU A O 1
ATOM 1477 N N . HIS A 1 175 ? -27.023 14.489 29.499 1.00 97.50 175 HIS A N 1
ATOM 1478 C CA . HIS A 1 175 ? -27.917 15.332 30.285 1.00 97.50 175 HIS A CA 1
ATOM 1479 C C . HIS A 1 175 ? -27.384 16.765 30.373 1.00 97.50 175 HIS A C 1
ATOM 1481 O O . HIS A 1 175 ? -28.131 17.715 30.158 1.00 97.50 175 HIS A O 1
ATOM 1487 N N . ASN A 1 176 ? -26.087 16.928 30.632 1.00 97.25 176 ASN A N 1
ATOM 1488 C CA . ASN A 1 176 ? -25.478 18.249 30.703 1.00 97.25 176 ASN A CA 1
ATOM 1489 C C . ASN A 1 176 ? -25.559 18.962 29.340 1.00 97.25 176 ASN A C 1
ATOM 1491 O O . ASN A 1 176 ? -26.036 20.091 29.281 1.00 97.25 176 ASN A O 1
ATOM 1495 N N . TYR A 1 177 ? -25.241 18.278 28.235 1.00 97.31 177 TYR A N 1
ATOM 1496 C CA . TYR A 1 177 ? -25.397 18.823 26.880 1.00 97.31 177 TYR A CA 1
ATOM 1497 C C . TYR A 1 177 ? -26.831 19.292 26.577 1.00 97.31 177 TYR A C 1
ATOM 1499 O O . TYR A 1 177 ? -27.018 20.396 26.069 1.00 97.31 177 TYR A O 1
ATOM 1507 N N . VAL A 1 178 ? -27.848 18.491 26.922 1.00 97.50 178 VAL A N 1
ATOM 1508 C CA . VAL A 1 178 ? -29.268 18.842 26.710 1.00 97.50 178 VAL A CA 1
ATOM 1509 C C . VAL A 1 178 ? -29.672 20.092 27.498 1.00 97.50 178 VAL A C 1
ATOM 1511 O O . VAL A 1 178 ? -30.471 20.886 27.010 1.00 97.50 178 VAL A O 1
ATOM 1514 N N . ASN A 1 179 ? -29.083 20.310 28.674 1.00 97.69 179 ASN A N 1
ATOM 1515 C CA . ASN A 1 179 ? -29.305 21.506 29.490 1.00 97.69 179 ASN A CA 1
ATOM 1516 C C . ASN A 1 179 ? -28.386 22.689 29.115 1.00 97.69 179 ASN A C 1
ATOM 1518 O O . ASN A 1 179 ? -28.316 23.669 29.853 1.00 97.69 179 ASN A O 1
ATOM 1522 N N . GLY A 1 180 ? -27.648 22.608 28.001 1.00 96.88 180 GLY A N 1
ATOM 1523 C CA . GLY A 1 180 ? -26.711 23.653 27.570 1.00 96.88 180 GLY A CA 1
ATOM 1524 C C . GLY A 1 180 ? -25.424 23.730 28.401 1.00 96.88 180 GLY A C 1
ATOM 1525 O O . GLY A 1 180 ? -24.680 24.703 28.312 1.00 96.88 180 GLY A O 1
ATOM 1526 N N . GLN A 1 181 ? -25.144 22.710 29.209 1.00 95.56 181 GLN A N 1
ATOM 1527 C CA . GLN A 1 181 ? -23.993 22.621 30.100 1.00 95.56 181 GLN A CA 1
ATOM 1528 C C . GLN A 1 181 ? -22.923 21.709 29.481 1.00 95.56 181 GLN A C 1
ATOM 1530 O O . GLN A 1 181 ? -22.815 20.528 29.786 1.00 95.56 181 GLN A O 1
ATOM 1535 N N . GLY A 1 182 ? -22.096 22.257 28.596 1.00 93.25 182 GLY A N 1
ATOM 1536 C CA . GLY A 1 182 ? -20.953 21.539 28.023 1.00 93.25 182 GLY A CA 1
ATOM 1537 C C . GLY A 1 182 ? -21.201 20.918 26.642 1.00 93.25 182 GLY A C 1
ATOM 1538 O O . GLY A 1 182 ? -22.258 21.104 26.036 1.00 93.25 182 GLY A O 1
ATOM 1539 N N . PRO A 1 183 ? -20.183 20.240 26.087 1.00 95.06 183 PRO A N 1
ATOM 1540 C CA . PRO A 1 183 ? -20.198 19.791 24.702 1.00 95.06 183 PRO A CA 1
ATOM 1541 C C . PRO A 1 183 ? -21.035 18.524 24.507 1.00 95.06 183 PRO A C 1
ATOM 1543 O O . PRO A 1 183 ? -21.258 17.743 25.432 1.00 95.06 183 PRO A O 1
ATOM 1546 N N . LYS A 1 184 ? -21.438 18.277 23.257 1.00 95.06 184 LYS A N 1
ATOM 1547 C CA . LYS A 1 184 ? -22.097 17.031 22.856 1.00 95.06 184 LYS A CA 1
ATOM 1548 C C . LYS A 1 184 ? -21.172 15.833 23.132 1.00 95.06 184 LYS A C 1
ATOM 1550 O O . LYS A 1 184 ? -20.078 15.798 22.563 1.00 95.06 184 LYS A O 1
ATOM 1555 N N . PRO A 1 185 ? -21.588 14.834 23.929 1.00 94.88 185 PRO A N 1
ATOM 1556 C CA . PRO A 1 185 ? -20.767 13.650 24.157 1.00 94.88 185 PRO A CA 1
ATOM 1557 C C . PRO A 1 185 ? -20.692 12.766 22.907 1.00 94.88 185 PRO A C 1
ATOM 1559 O O . PRO A 1 185 ? -21.655 12.651 22.142 1.00 94.88 185 PRO A O 1
ATOM 1562 N N . SER A 1 186 ? -19.555 12.096 22.722 1.00 93.38 186 SER A N 1
ATOM 1563 C CA . SER A 1 186 ? -19.406 11.053 21.704 1.00 93.38 186 SER A CA 1
ATOM 1564 C C . SER A 1 186 ? -19.979 9.727 22.209 1.00 93.38 186 SER A C 1
ATOM 1566 O O . SER A 1 186 ? -19.816 9.379 23.373 1.00 93.38 186 SER A O 1
ATOM 1568 N N . ALA A 1 187 ? -20.626 8.970 21.324 1.00 92.94 187 ALA A N 1
ATOM 1569 C CA . ALA A 1 187 ? -21.060 7.593 21.583 1.00 92.94 187 ALA A CA 1
ATOM 1570 C C . ALA A 1 187 ? -20.150 6.555 20.890 1.00 92.94 187 ALA A C 1
ATOM 1572 O O . ALA A 1 187 ? -20.494 5.379 20.797 1.00 92.94 187 ALA A O 1
ATOM 1573 N N . GLN A 1 188 ? -19.017 6.995 20.335 1.00 93.88 188 GLN A N 1
ATOM 1574 C CA . GLN A 1 188 ? -18.148 6.166 19.508 1.00 93.88 188 GLN A CA 1
ATOM 1575 C C . GLN A 1 188 ? -17.027 5.533 20.335 1.00 93.88 188 GLN A C 1
ATOM 1577 O O . GLN A 1 188 ? -16.306 6.226 21.047 1.00 93.88 188 GLN A O 1
ATOM 1582 N N . VAL A 1 189 ? -16.835 4.227 20.155 1.00 94.19 189 VAL A N 1
ATOM 1583 C CA . VAL A 1 189 ? -15.622 3.511 20.566 1.00 94.19 189 VAL A CA 1
ATOM 1584 C C . VAL A 1 189 ? -14.861 3.113 19.309 1.00 94.19 189 VAL A C 1
ATOM 1586 O O . VAL A 1 189 ? -15.440 2.533 18.389 1.00 94.19 189 VAL A O 1
ATOM 1589 N N . LEU A 1 190 ? -13.565 3.410 19.263 1.00 94.75 190 LEU A N 1
ATOM 1590 C CA . LEU A 1 190 ? -12.689 2.993 18.170 1.00 94.75 190 LEU A CA 1
ATOM 1591 C C . LEU A 1 190 ? -11.880 1.778 18.606 1.00 94.75 190 LEU A C 1
ATOM 1593 O O . LEU A 1 190 ? -11.277 1.790 19.674 1.00 94.75 190 LEU A O 1
ATOM 1597 N N . LEU A 1 191 ? -11.847 0.745 17.766 1.00 94.94 191 LEU A N 1
ATOM 1598 C CA . LEU A 1 191 ? -11.061 -0.467 17.986 1.00 94.94 191 LEU A CA 1
ATOM 1599 C C . LEU A 1 191 ? -9.981 -0.575 16.914 1.00 94.94 191 LEU A C 1
ATOM 1601 O O . LEU A 1 191 ? -10.267 -0.475 15.722 1.00 94.94 191 LEU A O 1
ATOM 1605 N N . GLY A 1 192 ? -8.747 -0.815 17.343 1.00 92.81 192 GLY A N 1
ATOM 1606 C CA . GLY A 1 192 ? -7.592 -0.939 16.459 1.00 92.81 192 GLY A CA 1
ATOM 1607 C C . GLY A 1 192 ? -6.902 -2.271 16.661 1.00 92.81 192 GLY A C 1
ATOM 1608 O O . GLY A 1 192 ? -6.609 -2.670 17.787 1.00 92.81 192 GLY A O 1
ATOM 1609 N N . PHE A 1 193 ? -6.630 -2.946 15.552 1.00 92.12 193 PHE A N 1
ATOM 1610 C CA . PHE A 1 193 ? -5.945 -4.229 15.510 1.00 92.12 193 PHE A CA 1
ATOM 1611 C C . PHE A 1 193 ? -4.596 -4.025 14.827 1.00 92.12 193 PHE A C 1
ATOM 1613 O O . PHE A 1 193 ? -4.550 -3.611 13.670 1.00 92.12 193 PHE A O 1
ATOM 1620 N N . GLY A 1 194 ? -3.492 -4.321 15.513 1.00 85.25 194 GLY A N 1
ATOM 1621 C CA . GLY A 1 194 ? -2.161 -4.125 14.936 1.00 85.25 194 GLY A CA 1
ATOM 1622 C C . GLY A 1 194 ? -1.050 -4.015 15.969 1.00 85.25 194 GLY A C 1
ATOM 1623 O O . GLY A 1 194 ? -1.298 -4.011 17.167 1.00 85.25 194 GLY A O 1
ATOM 1624 N N . GLN A 1 195 ? 0.200 -3.954 15.507 1.00 68.12 195 GLN A N 1
ATOM 1625 C CA . GLN A 1 195 ? 1.378 -3.991 16.385 1.00 68.12 195 GLN A CA 1
ATOM 1626 C C . GLN A 1 195 ? 1.647 -2.667 17.123 1.00 68.12 195 GLN A C 1
ATOM 1628 O O . GLN A 1 195 ? 2.247 -2.696 18.197 1.00 68.12 195 GLN A O 1
ATOM 1633 N N . LYS A 1 196 ? 1.210 -1.528 16.570 1.00 62.50 196 LYS A N 1
ATOM 1634 C CA . LYS A 1 196 ? 1.314 -0.181 17.157 1.00 62.50 196 LYS A CA 1
ATOM 1635 C C . LYS A 1 196 ? 0.074 0.630 16.760 1.00 62.50 196 LYS A C 1
ATOM 1637 O O . LYS A 1 196 ? -0.421 0.419 15.651 1.00 62.50 196 LYS A O 1
ATOM 1642 N N . TRP A 1 197 ? -0.414 1.480 17.664 1.00 54.25 197 TRP A N 1
ATOM 1643 C CA . TRP A 1 197 ? -1.399 2.522 17.355 1.00 54.25 197 TRP A CA 1
ATOM 1644 C C . TRP A 1 197 ? -0.676 3.792 16.917 1.00 54.25 197 TRP A C 1
ATOM 1646 O O . TRP A 1 197 ? 0.400 4.060 17.501 1.00 54.25 197 TRP A O 1
#

Radius of gyration: 27.42 Å; Cα contacts (8 Å, |Δi|>4): 284; chains: 1; bounding box: 52×41×68 Å

Secondary structure (DSSP, 8-state):
-HHHHHHHHHHTT-STT-EEEETTTTEEEEE---TTSTT--GGGGHHHHHHHHHTTS--TTTSPP-HHHHHHHHHHHHHH-TTEEE-GGG-B-SSSS-EEEEEE--HHHHHHHHHHHT-TT-EEEEEETTEEEEEE-SSS-EEEEETTEEEEEEE-SSSPPEEEE-HHHHHHHHHHHHTT-SPPPP---EEEESS--

Mean predicted aligned error: 9.04 Å

InterPro domains:
  IPR001346 Interferon regulatory factor, DNA-binding domain [PF00605] (1-104)
  IPR001346 Interferon regulatory factor, DNA-binding domain [PR00267] (1-20)
  IPR001346 Interferon regulatory factor, DNA-binding domain [PR00267] (27-40)
  IPR001346 Interferon regulatory factor, DNA-binding domain [PR00267] (44-61)
  IPR001346 Interferon regulatory factor, DNA-binding domain [PR00267] (67-89)
  IPR001346 Interferon regulatory factor, DNA-binding domain [PS51507] (1-106)
  IPR001346 Interferon regulatory factor, DNA-binding domain [SM00348] (1-107)
  IPR001346 Interferon regulatory factor, DNA-binding domain [cd00103] (1-105)
  IPR008984 SMAD/FHA domain superfamily [SSF49879] (107-197)
  IPR019471 Interferon regulatory factor-3 [PF10401] (106-197)
  IPR019471 Interferon regulatory factor-3 [SM01243] (71-196)
  IPR036388 Winged helix-like DNA-binding domain superfamily [G3DSA:1.10.10.10] (1-113)
  IPR036390 Winged helix DNA-binding domain superfamily [SSF46785] (1-106)

Foldseek 3Di:
DPPVVLVVVQVVCPQPQFHAPDVVQQKTKQWDDDPPDPPDDVSSQVVLVVVCVVVVVDDPPPDDDDSVVSVVVSVVVQVPDPQKDWPQVPFACDDDTGMTMMGGHPPVVVQVVVLVVQCVVHWDWDDDPNWIWIAGQTPWWKWKAALVGPDTDTHDNPRDIDGQYDRVVLVVQCVCVVVVRDDNTDPDMDMDTHDDD

Organism: Lottia gigantea (NCBI:txid225164)

Solvent-accessible surface area (backbone atoms only — not comparable to full-atom values): 11456 Å² total; per-residue (Å²): 114,68,66,70,50,49,54,52,50,34,72,62,64,78,45,85,68,29,35,69,79,35,73,91,70,38,25,30,36,39,54,58,66,58,86,85,46,92,89,53,56,71,77,68,45,42,71,27,50,51,49,29,40,76,68,69,76,43,49,88,96,73,56,83,89,53,70,70,58,27,46,49,53,49,52,54,54,48,74,70,36,94,45,46,45,76,41,67,94,73,34,40,78,73,73,95,82,14,29,44,27,35,29,52,53,56,65,65,60,54,52,49,56,57,47,57,72,32,38,84,65,34,70,47,75,50,74,57,97,72,23,34,30,38,28,42,60,30,75,53,46,38,32,39,24,28,63,91,36,84,65,74,41,75,57,59,77,73,77,54,68,41,80,52,40,58,41,68,61,48,49,52,38,43,53,29,27,76,71,69,52,64,66,82,63,62,91,58,64,48,78,46,79,45,96,73,134

Sequence (197 aa):
RFRPWLTNKIDSCRFPGVEWIDRDLNIFRIPWKHGGKQDWSEQNSLIFKEWAVHTGRFRQGVDKADWPGWKTRFRCAMNKLPDIREIKERSQLDGDEPYRVYQFLNKQHSYTKELLKHLDRGLSIHCKNGDVYATRKCRVVVFFASPESSNPTKIHRNEQSHKIFDYKAFRVALHNYVNGQGPKPSAQVLLGFGQKW